Protein AF-A0A1H9T202-F1 (afdb_monomer)

Organism: NCBI:txid517425

Mean predicted aligned error: 16.62 Å

Solvent-accessible surface area (backbone atoms only — not comparable to full-atom values): 13312 Å² total; per-residue (Å²): 106,70,87,57,52,18,61,44,42,71,76,71,43,70,66,83,79,42,68,90,50,52,54,51,57,37,46,49,51,55,49,51,52,50,26,54,76,66,75,27,72,86,61,64,80,78,73,69,76,46,78,46,77,39,69,52,76,47,71,67,58,53,51,52,48,53,51,41,38,76,72,72,42,51,48,34,38,30,32,47,47,76,44,76,61,87,95,46,81,47,72,48,78,46,67,65,36,67,52,73,80,63,75,84,66,73,70,76,83,88,63,82,91,82,75,81,82,73,81,76,77,86,67,80,78,80,75,81,73,80,80,76,53,63,65,52,34,44,74,70,62,78,42,53,62,72,40,48,34,30,38,64,100,49,95,53,63,27,33,30,40,88,87,54,32,23,38,41,97,89,44,81,40,47,56,53,56,52,51,21,65,74,71,72,39,96,48,65,61,46,42,68,40,31,24,33,58,92,74,74,38,28,48,47,54,53,50,52,58,50,54,56,54,56,56,62,71,70,73,119

Radius of gyration: 26.04 Å; Cα contacts (8 Å, |Δi|>4): 239; chains: 1; bounding box: 78×36×68 Å

Sequence (220 aa):
MQTVYAPYLEKYGDHAQKGELTYAEWGHRILDDFLAKNEAGVRFNEKQRIILAASDYDDLTLSSVAWLSQNGVDLSCYTLTPYLIGEDAYIHVDKLIPSIEYDDYYINLDRPAGTAPRAARDKPALKRRSLPKIDKLLAWGAVKAGDVIEAKDKPDEAVLLENGNVEAGGEEMSLQVWLKNLYGWSSIQTYVFAIHQASGKSLSAIRRDYMERDLDLGSE

pLDDT: mean 75.9, std 17.91, range [32.16, 95.0]

Nearest PDB structures (foldseek):
  6pbd-assembly1_A  TM=8.023E-01  e=3.889E-04  Caulobacter vibrioides
  6pbd-assembly1_B  TM=7.854E-01  e=1.708E-03  Caulobacter vibrioides
  5knx-assembly1_A  TM=4.052E-01  e=1.179E+00  Escherichia coli
  5vog-assembly1_A-2  TM=2.890E-01  e=7.198E-01  Neisseria gonorrhoeae
  8i23-assembly1_D  TM=3.290E-01  e=3.804E+00  Acetivibrio thermocellus DSM 1313

Secondary structure (DSSP, 8-state):
-TTTHHHHHHHHS-GGGTTTS-HHHHHHHHHHHHHHHTT-TTTTTSS-EEEEEES---HHHHHHHHHHHHTT-EEEEEEEEEEEETTEEEEEEEEEETTTTTGGG---S---S-SPPP----PPP----PPPPHHHHHHTTSS-TT-EEEETTSS-EEEEPTTS-EEETTEEE-HHHHHHHHHT-S---HHHHEEETTTTEEHHHHHHHHHHHHHHHT--

Structure (mmCIF, N/CA/C/O backbone):
data_AF-A0A1H9T202-F1
#
_entry.id   AF-A0A1H9T202-F1
#
loop_
_atom_site.group_PDB
_atom_site.id
_atom_site.type_symbol
_atom_site.label_atom_id
_atom_site.label_alt_id
_atom_site.label_comp_id
_atom_site.label_asym_id
_atom_site.label_entity_id
_atom_site.label_seq_id
_atom_site.pdbx_PDB_ins_code
_atom_site.Cartn_x
_atom_site.Cartn_y
_atom_site.Cartn_z
_atom_site.occupancy
_atom_site.B_iso_or_equiv
_atom_site.auth_seq_id
_atom_site.auth_comp_id
_atom_site.auth_asym_id
_atom_site.auth_atom_id
_atom_site.pdbx_PDB_model_num
ATOM 1 N N . MET A 1 1 ? 22.685 5.326 -23.160 1.00 54.12 1 MET A N 1
ATOM 2 C CA . MET A 1 1 ? 23.225 3.949 -23.062 1.00 54.12 1 MET A CA 1
ATOM 3 C C . MET A 1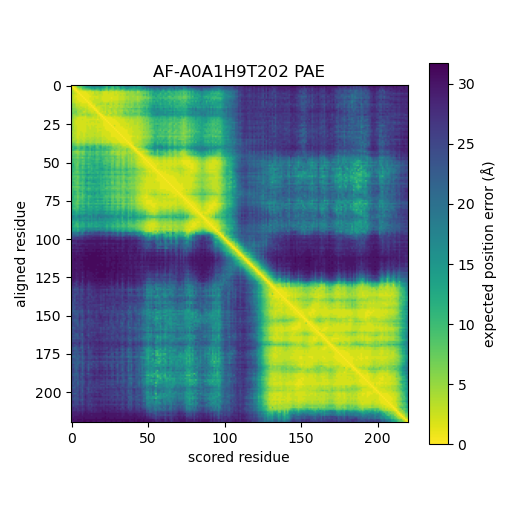 1 ? 24.710 3.970 -22.694 1.00 54.12 1 MET A C 1
ATOM 5 O O . MET A 1 1 ? 25.055 3.442 -21.642 1.00 54.12 1 MET A O 1
ATOM 9 N N . GLN A 1 2 ? 25.550 4.682 -23.464 1.00 55.69 2 GLN A N 1
ATOM 10 C CA . GLN A 1 2 ? 26.967 4.955 -23.147 1.00 55.69 2 GLN A CA 1
ATOM 11 C C . GLN A 1 2 ? 27.202 5.530 -21.739 1.00 55.69 2 GLN A C 1
ATOM 13 O O . GLN A 1 2 ? 28.194 5.206 -21.104 1.00 55.69 2 GLN A O 1
ATOM 18 N N . THR A 1 3 ? 26.274 6.336 -21.226 1.00 61.50 3 THR A N 1
ATOM 19 C CA . THR A 1 3 ? 26.426 7.047 -19.948 1.00 61.50 3 THR A CA 1
ATOM 20 C C . THR A 1 3 ? 26.209 6.194 -18.696 1.00 61.50 3 THR A C 1
ATOM 22 O O . THR A 1 3 ? 26.597 6.627 -17.619 1.00 61.50 3 THR A O 1
ATOM 25 N N . VAL A 1 4 ? 25.577 5.016 -18.803 1.00 76.81 4 VAL A N 1
ATOM 26 C CA . VAL A 1 4 ? 25.197 4.204 -17.624 1.00 76.81 4 VAL A CA 1
ATOM 27 C C . VAL A 1 4 ? 25.726 2.777 -17.719 1.00 76.81 4 VAL A C 1
ATOM 29 O O . VAL A 1 4 ? 26.324 2.284 -16.767 1.00 76.81 4 VAL A O 1
ATOM 32 N N . TYR A 1 5 ? 25.559 2.111 -18.866 1.00 87.62 5 TYR A N 1
ATOM 33 C CA . TYR A 1 5 ? 25.887 0.688 -18.964 1.00 87.62 5 TYR A CA 1
ATOM 34 C C . TYR A 1 5 ? 27.379 0.425 -19.194 1.00 87.62 5 TYR A C 1
ATOM 36 O O . TYR A 1 5 ? 27.935 -0.488 -18.594 1.00 87.62 5 TYR A O 1
ATOM 44 N N . ALA A 1 6 ? 28.059 1.255 -19.989 1.00 87.25 6 ALA A N 1
ATOM 45 C CA . ALA A 1 6 ? 29.501 1.108 -20.195 1.00 87.25 6 ALA A CA 1
ATOM 46 C C . ALA A 1 6 ? 30.316 1.319 -18.896 1.00 87.25 6 ALA A C 1
ATOM 48 O O . ALA A 1 6 ? 31.131 0.450 -18.591 1.00 87.25 6 ALA A O 1
ATOM 49 N N . PRO A 1 7 ? 30.055 2.358 -18.068 1.00 89.38 7 PRO A N 1
ATOM 50 C CA . PRO A 1 7 ? 30.690 2.483 -16.751 1.00 89.38 7 PRO A CA 1
ATOM 51 C C . PRO A 1 7 ? 30.354 1.326 -15.799 1.00 89.38 7 PRO A C 1
ATOM 53 O O . PRO A 1 7 ? 31.181 0.918 -14.987 1.00 89.38 7 PRO A O 1
ATOM 56 N N . TYR A 1 8 ? 29.141 0.769 -15.895 1.00 89.12 8 TYR A N 1
ATOM 57 C CA . TYR A 1 8 ? 28.760 -0.414 -15.122 1.00 89.12 8 TYR A CA 1
ATOM 58 C C . TYR A 1 8 ? 29.597 -1.640 -15.516 1.00 89.12 8 TYR A C 1
ATOM 60 O O . TYR A 1 8 ? 30.141 -2.309 -14.641 1.00 89.12 8 TYR A O 1
ATOM 68 N N . LEU A 1 9 ? 29.753 -1.907 -16.815 1.00 90.00 9 LEU A N 1
ATOM 69 C CA . LEU A 1 9 ? 30.574 -3.011 -17.320 1.00 90.00 9 LEU A CA 1
ATOM 70 C C . LEU A 1 9 ? 32.064 -2.829 -17.019 1.00 90.00 9 LEU A C 1
ATOM 72 O O . LEU A 1 9 ? 32.766 -3.812 -16.808 1.00 90.00 9 LEU A O 1
ATOM 76 N N . GLU A 1 10 ? 32.544 -1.589 -16.970 1.00 89.69 10 GLU A N 1
ATOM 77 C CA . GLU A 1 10 ? 33.908 -1.283 -16.540 1.00 89.69 10 GLU A CA 1
ATOM 78 C C . GLU A 1 10 ? 34.144 -1.621 -15.067 1.00 89.69 10 GLU A C 1
ATOM 80 O O . GLU A 1 10 ? 35.214 -2.105 -14.715 1.00 89.69 10 GLU A O 1
ATOM 85 N N . LYS A 1 11 ? 33.150 -1.401 -14.204 1.00 91.06 11 LYS A N 1
ATOM 86 C CA . LYS A 1 11 ? 33.300 -1.625 -12.764 1.00 91.06 11 LYS A CA 1
ATOM 87 C C . LYS A 1 11 ? 32.951 -3.047 -12.317 1.00 91.06 11 LYS A C 1
ATOM 89 O O . LYS A 1 11 ? 33.500 -3.519 -11.325 1.00 91.06 11 LYS A O 1
ATOM 94 N N . TYR A 1 12 ? 32.012 -3.699 -12.999 1.00 91.06 12 TYR A N 1
ATOM 95 C CA . TYR A 1 12 ? 31.393 -4.949 -12.542 1.00 91.06 12 TYR A CA 1
ATOM 96 C C . TYR A 1 12 ? 31.319 -6.046 -13.611 1.00 91.06 12 TYR A C 1
ATOM 98 O O . TYR A 1 12 ? 30.882 -7.153 -13.305 1.00 91.06 12 TYR A O 1
ATOM 106 N N . GLY A 1 13 ? 31.682 -5.758 -14.863 1.00 86.00 13 GLY A N 1
ATOM 107 C CA . GLY A 1 13 ? 31.591 -6.726 -15.953 1.00 86.00 13 GLY A CA 1
ATOM 108 C C . GLY A 1 13 ? 32.685 -7.793 -15.889 1.00 86.00 13 GLY A C 1
ATOM 109 O O . GLY A 1 13 ? 33.807 -7.531 -15.467 1.00 86.00 13 GLY A O 1
ATOM 110 N N . ASP A 1 14 ? 32.377 -8.994 -16.379 1.00 89.56 14 ASP A N 1
ATOM 111 C CA . ASP A 1 14 ? 33.382 -10.031 -16.618 1.00 89.56 14 ASP A CA 1
ATOM 112 C C . ASP A 1 14 ? 34.268 -9.651 -17.817 1.00 89.56 14 ASP A C 1
ATOM 114 O O . ASP A 1 14 ? 33.942 -9.905 -18.980 1.00 89.56 14 ASP A O 1
ATOM 118 N N . HIS A 1 15 ? 35.399 -9.004 -17.530 1.00 88.19 15 HIS A N 1
ATOM 119 C CA . HIS A 1 15 ? 36.319 -8.466 -18.534 1.00 88.19 15 HIS A CA 1
ATOM 120 C C . HIS A 1 15 ? 36.894 -9.518 -19.492 1.00 88.19 15 HIS A C 1
ATOM 122 O O . HIS A 1 15 ? 37.330 -9.152 -20.583 1.00 88.19 15 HIS A O 1
ATOM 128 N N . ALA A 1 16 ? 36.863 -10.808 -19.139 1.00 84.81 16 ALA A N 1
ATOM 129 C CA . ALA A 1 16 ? 37.282 -11.876 -20.042 1.00 84.81 16 ALA A CA 1
ATOM 130 C C . ALA A 1 16 ? 36.368 -11.986 -21.278 1.00 84.81 16 ALA A C 1
ATOM 132 O O . ALA A 1 16 ? 36.828 -12.353 -22.357 1.00 84.81 16 ALA A O 1
ATOM 133 N N . GLN A 1 17 ? 35.090 -11.614 -21.150 1.00 83.12 17 GLN A N 1
ATOM 134 C CA . GLN A 1 17 ? 34.096 -11.687 -22.231 1.00 83.12 17 GLN A CA 1
ATOM 135 C C . GLN A 1 17 ? 34.121 -10.473 -23.169 1.00 83.12 17 GLN A C 1
ATOM 137 O O . GLN A 1 17 ? 33.543 -10.516 -24.256 1.00 83.12 17 GLN A O 1
ATOM 142 N N . LYS A 1 18 ? 34.786 -9.389 -22.759 1.00 87.69 18 LYS A N 1
ATOM 143 C CA . LYS A 1 18 ? 34.941 -8.161 -23.548 1.00 87.69 18 LYS A CA 1
ATOM 144 C C . LYS A 1 18 ? 35.854 -8.366 -24.761 1.00 87.69 18 LYS A C 1
ATOM 146 O O . LYS A 1 18 ? 35.593 -7.814 -25.830 1.00 87.69 18 LYS A O 1
ATOM 151 N N . GLY A 1 19 ? 36.922 -9.150 -24.594 1.00 86.06 19 GLY A N 1
ATOM 152 C CA . GLY A 1 19 ? 37.974 -9.298 -25.601 1.00 86.06 19 GLY A CA 1
ATOM 153 C C . GLY A 1 19 ? 38.649 -7.957 -25.917 1.00 86.06 19 GLY A C 1
ATOM 154 O O . GLY A 1 19 ? 39.003 -7.206 -25.010 1.00 86.06 19 GLY A O 1
ATOM 155 N N . GLU A 1 20 ? 38.806 -7.652 -27.206 1.00 89.56 20 GLU A N 1
ATOM 156 C CA . GLU A 1 20 ? 39.450 -6.421 -27.700 1.00 89.56 20 GLU A CA 1
ATOM 157 C C . GLU A 1 20 ? 38.489 -5.228 -27.857 1.00 89.56 20 GLU A C 1
ATOM 159 O O . GLU A 1 20 ? 38.924 -4.120 -28.165 1.00 89.56 20 GLU A O 1
ATOM 164 N N . LEU A 1 21 ? 37.185 -5.433 -27.647 1.00 88.94 21 LEU A N 1
ATOM 165 C CA . LEU A 1 21 ? 36.173 -4.383 -27.788 1.00 88.94 21 LEU A CA 1
ATOM 166 C C . LEU A 1 21 ? 36.354 -3.304 -26.720 1.00 88.94 21 LEU A C 1
ATOM 168 O O . LEU A 1 21 ? 36.796 -3.581 -25.610 1.00 88.94 21 LEU A O 1
ATOM 172 N N . THR A 1 22 ? 35.933 -2.072 -26.984 1.00 90.88 22 THR A N 1
ATOM 173 C CA . THR A 1 22 ? 35.754 -1.073 -25.920 1.00 90.88 22 THR A CA 1
ATOM 174 C C . THR A 1 22 ? 34.569 -1.445 -25.017 1.00 90.88 22 THR A C 1
ATOM 176 O O . THR A 1 22 ? 33.699 -2.230 -25.389 1.00 90.88 22 THR A O 1
ATOM 179 N N . TYR A 1 23 ? 34.483 -0.869 -23.810 1.00 87.81 23 TYR A N 1
ATOM 180 C CA . TYR A 1 23 ? 33.335 -1.110 -22.915 1.00 87.81 23 TYR A CA 1
ATOM 181 C C . TYR A 1 23 ? 31.998 -0.662 -23.519 1.00 87.81 23 TYR A C 1
ATOM 183 O O . TYR A 1 23 ? 30.965 -1.273 -23.253 1.00 87.81 23 TYR A O 1
ATOM 191 N N . ALA A 1 24 ? 32.017 0.384 -24.350 1.00 89.19 24 ALA A N 1
ATOM 192 C CA . ALA A 1 24 ? 30.833 0.838 -25.066 1.00 89.19 24 ALA A CA 1
ATOM 193 C C . ALA A 1 24 ? 30.403 -0.179 -26.132 1.00 89.19 24 ALA A C 1
ATOM 195 O O . ALA A 1 24 ? 29.236 -0.554 -26.166 1.00 89.19 24 ALA A O 1
ATOM 196 N N . GLU A 1 25 ? 31.334 -0.657 -26.959 1.00 89.88 25 GLU A N 1
ATOM 197 C CA . GLU A 1 25 ? 31.049 -1.642 -28.013 1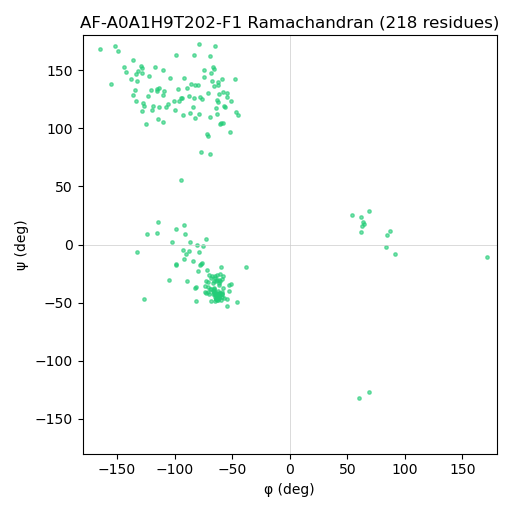.00 89.88 25 GLU A CA 1
ATOM 198 C C . GLU A 1 25 ? 30.616 -2.987 -27.436 1.00 89.88 25 GLU A C 1
ATOM 200 O O . GLU A 1 25 ? 29.660 -3.593 -27.916 1.00 89.88 25 GLU A O 1
ATOM 205 N N . TRP A 1 26 ? 31.277 -3.433 -26.366 1.00 90.50 26 TRP A N 1
ATOM 206 C CA . TRP A 1 26 ? 30.888 -4.644 -25.658 1.00 90.50 26 TRP A CA 1
ATOM 207 C C . TRP A 1 26 ? 29.476 -4.519 -25.076 1.00 90.50 26 TRP A C 1
ATOM 209 O O . TRP A 1 26 ? 28.647 -5.401 -25.290 1.00 90.50 26 TRP A O 1
ATOM 219 N N . GLY A 1 27 ? 29.159 -3.394 -24.427 1.00 89.69 27 GLY A N 1
ATOM 220 C CA . GLY A 1 27 ? 27.815 -3.137 -23.911 1.00 89.69 27 GLY A CA 1
ATOM 221 C C . GLY A 1 27 ? 26.746 -3.064 -24.999 1.00 89.69 27 GLY A C 1
ATOM 222 O O . GLY A 1 27 ? 25.665 -3.620 -24.817 1.00 89.69 27 GLY A O 1
ATOM 223 N N . HIS A 1 28 ? 27.051 -2.437 -26.139 1.00 88.94 28 HIS A N 1
ATOM 224 C CA . HIS A 1 28 ? 26.163 -2.427 -27.301 1.00 88.94 28 HIS A CA 1
ATOM 225 C C . HIS A 1 28 ? 25.887 -3.843 -27.801 1.00 88.94 28 HIS A C 1
ATOM 227 O O . HIS A 1 28 ? 24.729 -4.213 -27.940 1.00 88.94 28 HIS A O 1
ATOM 233 N N . ARG A 1 29 ? 26.927 -4.667 -27.961 1.00 89.38 29 ARG A N 1
ATOM 234 C CA . ARG A 1 29 ? 26.776 -6.049 -28.422 1.00 89.38 29 ARG A CA 1
ATOM 235 C C . ARG A 1 29 ? 25.924 -6.899 -27.482 1.00 89.38 29 ARG A C 1
ATOM 237 O O . ARG A 1 29 ? 25.058 -7.626 -27.950 1.00 89.38 29 ARG A O 1
ATOM 244 N N . ILE A 1 30 ? 26.132 -6.793 -26.167 1.00 89.75 30 ILE A N 1
ATOM 245 C CA . ILE A 1 30 ? 25.306 -7.508 -25.179 1.00 89.75 30 ILE A CA 1
ATOM 246 C C . ILE A 1 30 ? 23.833 -7.113 -25.323 1.00 89.75 30 ILE A C 1
ATOM 248 O O . ILE A 1 30 ? 22.951 -7.968 -25.248 1.00 89.75 30 ILE A O 1
ATOM 252 N N . LEU A 1 31 ? 23.564 -5.821 -25.510 1.00 87.94 31 LEU A N 1
ATOM 253 C CA . LEU A 1 31 ? 22.203 -5.308 -25.603 1.00 87.94 31 LEU A CA 1
ATOM 254 C C . LEU A 1 31 ? 21.552 -5.673 -26.935 1.00 87.94 31 LEU A C 1
ATOM 256 O O . LEU A 1 31 ? 20.404 -6.099 -26.925 1.00 87.94 31 LEU A O 1
ATOM 260 N N . ASP A 1 32 ? 22.277 -5.604 -28.046 1.00 88.69 32 ASP A N 1
ATOM 261 C CA . ASP A 1 32 ? 21.782 -6.044 -29.351 1.00 88.69 32 ASP A CA 1
ATOM 262 C C . ASP A 1 32 ? 21.473 -7.547 -29.338 1.00 88.69 32 ASP A C 1
ATOM 264 O O . ASP A 1 32 ? 20.389 -7.955 -29.756 1.00 88.69 32 ASP A O 1
ATOM 268 N N . ASP A 1 33 ? 22.360 -8.365 -28.760 1.00 90.06 33 ASP A N 1
ATOM 269 C CA . ASP A 1 33 ? 22.130 -9.801 -28.582 1.00 90.06 33 ASP A CA 1
ATOM 270 C C . ASP A 1 33 ? 20.909 -10.064 -27.687 1.00 90.06 33 ASP A C 1
ATOM 272 O O . ASP A 1 33 ? 20.105 -10.956 -27.966 1.00 90.06 33 ASP A O 1
ATOM 276 N N . PHE A 1 34 ? 20.747 -9.297 -26.606 1.00 88.94 34 PHE A N 1
ATOM 277 C CA . PHE A 1 34 ? 19.591 -9.396 -25.717 1.00 88.94 34 PHE A CA 1
ATOM 278 C C . PHE A 1 34 ? 18.293 -9.022 -26.441 1.00 88.94 34 PHE A C 1
ATOM 280 O O . PHE A 1 34 ? 17.308 -9.756 -26.353 1.00 88.94 34 PHE A O 1
ATOM 287 N N . LEU A 1 35 ? 18.279 -7.914 -27.181 1.00 87.81 35 LEU A N 1
ATOM 288 C CA . LEU A 1 35 ? 17.106 -7.463 -27.924 1.00 87.81 35 LEU A CA 1
ATOM 289 C C . LEU A 1 35 ? 16.751 -8.434 -29.051 1.00 87.81 35 LEU A C 1
ATOM 291 O O . LEU A 1 35 ? 15.573 -8.728 -29.239 1.00 87.81 35 LEU A O 1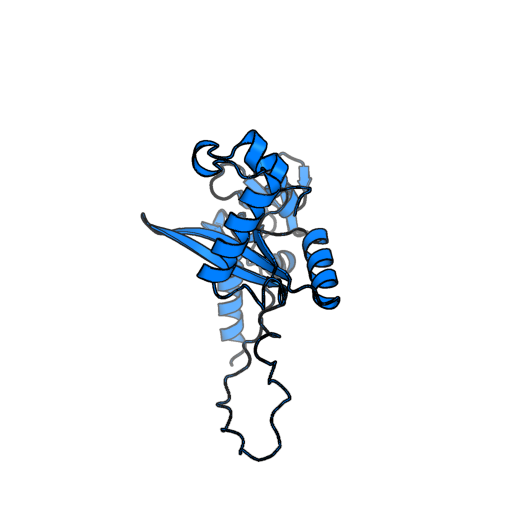
ATOM 295 N N . ALA A 1 36 ? 17.743 -8.978 -29.757 1.00 87.38 36 ALA A N 1
ATOM 296 C CA . ALA A 1 36 ? 17.532 -9.980 -30.796 1.00 87.38 36 ALA A CA 1
ATOM 297 C C . ALA A 1 36 ? 16.934 -11.275 -30.224 1.00 87.38 36 ALA A C 1
ATOM 299 O O . ALA A 1 36 ? 15.945 -11.776 -30.753 1.00 87.38 36 ALA A O 1
ATOM 300 N N . LYS A 1 37 ? 17.476 -11.783 -29.106 1.00 90.06 37 LYS A N 1
ATOM 301 C CA . LYS A 1 37 ? 16.965 -12.991 -28.426 1.00 90.06 37 LYS A CA 1
ATOM 302 C C . LYS A 1 37 ? 15.528 -12.851 -27.930 1.00 90.06 37 LYS A C 1
ATOM 304 O O . LYS A 1 37 ? 14.825 -13.850 -27.851 1.00 90.06 37 LYS A O 1
ATOM 309 N N . ASN A 1 38 ? 15.114 -11.637 -27.576 1.00 84.12 38 ASN A N 1
ATOM 310 C CA . ASN A 1 38 ? 13.770 -11.348 -27.075 1.00 84.12 38 ASN A CA 1
ATOM 311 C C . ASN A 1 38 ? 12.835 -10.782 -28.158 1.00 84.12 38 ASN A C 1
ATOM 313 O O . ASN A 1 38 ? 11.799 -10.217 -27.819 1.00 84.12 38 ASN A O 1
ATOM 317 N N . GLU A 1 39 ? 13.212 -10.873 -29.441 1.00 82.56 39 GLU A N 1
ATOM 318 C CA . GLU A 1 39 ? 12.430 -10.352 -30.578 1.00 82.56 39 GLU A CA 1
ATOM 319 C C . GLU A 1 39 ? 12.061 -8.856 -30.437 1.00 82.56 39 GLU A C 1
ATOM 321 O O . GLU A 1 39 ? 11.097 -8.355 -31.014 1.00 82.56 39 GLU A O 1
ATOM 326 N N . ALA A 1 40 ? 12.863 -8.114 -29.671 1.00 80.88 40 ALA A N 1
ATOM 327 C CA . ALA A 1 40 ? 12.608 -6.738 -29.263 1.00 80.88 40 ALA A CA 1
ATOM 328 C C . ALA A 1 40 ? 13.420 -5.708 -30.065 1.00 80.88 40 ALA A C 1
ATOM 330 O O . ALA A 1 40 ? 13.294 -4.516 -29.813 1.00 80.88 40 ALA A O 1
ATOM 331 N N . GLY A 1 41 ? 14.226 -6.124 -31.048 1.00 73.69 41 GLY A N 1
ATOM 332 C CA . GLY A 1 41 ? 15.130 -5.229 -31.791 1.00 73.69 41 GLY A CA 1
ATOM 333 C C . GLY A 1 41 ? 14.454 -4.054 -32.514 1.00 73.69 41 GLY A C 1
ATOM 334 O O . GLY A 1 41 ? 15.078 -3.015 -32.693 1.00 73.69 41 GLY A O 1
ATOM 335 N N . VAL A 1 42 ? 13.179 -4.189 -32.900 1.00 73.75 42 VAL A N 1
ATOM 336 C CA . VAL A 1 42 ? 12.422 -3.138 -33.616 1.00 73.75 42 VAL A CA 1
ATOM 337 C C . VAL A 1 42 ? 11.417 -2.419 -32.712 1.00 73.75 42 VAL A C 1
ATOM 339 O O . VAL A 1 42 ? 11.145 -1.243 -32.918 1.00 73.75 42 VAL A O 1
ATOM 342 N N . ARG A 1 43 ? 10.876 -3.113 -31.703 1.00 72.56 43 ARG A N 1
ATOM 343 C CA . ARG A 1 43 ? 9.748 -2.639 -30.877 1.00 72.56 43 ARG A CA 1
ATOM 344 C C . ARG A 1 43 ? 10.126 -2.394 -29.417 1.00 72.56 43 ARG A C 1
ATOM 346 O O . ARG A 1 43 ? 9.265 -2.382 -28.534 1.00 72.56 43 ARG A O 1
ATOM 353 N N . PHE A 1 44 ? 11.421 -2.246 -29.138 1.00 79.88 44 PHE A N 1
ATOM 354 C CA . PHE A 1 44 ? 11.890 -1.991 -27.786 1.00 79.88 44 PHE A CA 1
ATOM 355 C C . PHE A 1 44 ? 11.310 -0.676 -27.272 1.00 79.88 44 PHE A C 1
ATOM 357 O O . PHE A 1 44 ? 11.423 0.365 -27.916 1.00 79.88 44 PHE A O 1
ATOM 364 N N . ASN A 1 45 ? 10.728 -0.730 -26.077 1.00 77.06 45 ASN A N 1
ATOM 365 C CA . ASN A 1 45 ? 10.231 0.441 -25.371 1.00 77.06 45 ASN A CA 1
ATOM 366 C C . ASN A 1 45 ? 9.069 1.197 -26.055 1.00 77.06 45 ASN A C 1
ATOM 368 O O . ASN A 1 45 ? 8.813 2.346 -25.709 1.00 77.06 45 ASN A O 1
ATOM 372 N N . GLU A 1 46 ? 8.338 0.566 -26.984 1.00 80.69 46 GLU A N 1
ATOM 373 C CA . GLU A 1 46 ? 7.124 1.155 -27.585 1.00 80.69 46 GLU A CA 1
ATOM 374 C C . GLU A 1 46 ? 5.999 1.360 -26.557 1.00 80.69 46 GLU A C 1
ATOM 376 O O . GLU A 1 46 ? 5.188 2.277 -26.684 1.00 80.69 46 GLU A O 1
ATOM 381 N N . LYS A 1 47 ? 5.934 0.492 -25.541 1.00 77.69 47 LYS A N 1
ATOM 382 C CA . LYS A 1 47 ? 4.979 0.565 -24.432 1.00 77.69 47 LYS A CA 1
ATOM 383 C C . LYS A 1 47 ? 5.705 0.282 -23.125 1.00 77.69 47 LYS A C 1
ATOM 385 O O . LYS A 1 47 ? 6.384 -0.734 -23.003 1.00 77.69 47 LYS A O 1
ATOM 390 N N . GLN A 1 48 ? 5.538 1.167 -22.151 1.00 79.25 48 GLN A N 1
ATOM 391 C CA . GLN A 1 48 ? 6.072 1.011 -20.802 1.00 79.25 48 GLN A CA 1
ATOM 392 C C . GLN A 1 48 ? 4.910 0.905 -19.833 1.00 79.25 48 GLN A C 1
ATOM 394 O O . GLN A 1 48 ? 4.015 1.737 -19.891 1.00 79.25 48 GLN A O 1
ATOM 399 N N . ARG A 1 49 ? 4.953 -0.089 -18.946 1.00 84.50 49 ARG A N 1
ATOM 400 C CA . ARG A 1 49 ? 4.009 -0.256 -17.842 1.00 84.50 49 ARG A CA 1
ATOM 401 C C . ARG A 1 49 ? 4.769 -0.237 -16.529 1.00 84.50 49 ARG A C 1
ATOM 403 O O . ARG A 1 49 ? 5.760 -0.949 -16.382 1.00 84.50 49 ARG A O 1
ATOM 410 N N . ILE A 1 50 ? 4.276 0.531 -15.571 1.00 88.50 50 ILE A N 1
ATOM 411 C CA . ILE A 1 50 ? 4.824 0.639 -14.227 1.00 88.50 50 ILE A CA 1
ATOM 412 C C . ILE A 1 50 ? 3.839 -0.017 -13.257 1.00 88.50 50 ILE A C 1
ATOM 414 O O . ILE A 1 50 ? 2.645 0.279 -13.255 1.00 88.50 50 ILE A O 1
ATOM 418 N N . ILE A 1 51 ? 4.338 -0.928 -12.427 1.00 89.94 51 ILE A N 1
ATOM 419 C CA . ILE A 1 51 ? 3.552 -1.622 -11.406 1.00 89.94 51 ILE A CA 1
ATOM 420 C C . ILE A 1 51 ? 4.176 -1.301 -10.057 1.00 89.94 51 ILE A C 1
ATOM 422 O O . ILE A 1 51 ? 5.316 -1.674 -9.790 1.00 89.94 51 ILE A O 1
ATOM 426 N N . LEU A 1 52 ? 3.425 -0.609 -9.210 1.00 91.19 52 LEU A N 1
ATOM 427 C CA . LEU A 1 52 ? 3.752 -0.447 -7.805 1.00 91.19 52 LEU A CA 1
ATOM 428 C C . LEU A 1 52 ? 3.108 -1.603 -7.048 1.00 91.19 52 LEU A C 1
ATOM 430 O O . LEU A 1 52 ? 1.938 -1.906 -7.275 1.00 91.19 52 LEU A O 1
ATOM 434 N N . ALA A 1 53 ? 3.859 -2.218 -6.138 1.00 92.38 53 ALA A N 1
ATOM 435 C CA . ALA A 1 53 ? 3.365 -3.268 -5.257 1.00 92.38 53 ALA A CA 1
ATOM 436 C C . ALA A 1 53 ? 3.822 -2.991 -3.818 1.00 92.38 53 ALA A C 1
ATOM 438 O O . ALA A 1 53 ? 5.017 -2.828 -3.573 1.00 92.38 53 ALA A O 1
ATOM 439 N N . ALA A 1 54 ? 2.878 -2.895 -2.886 1.00 89.12 54 ALA A N 1
ATOM 440 C CA . ALA A 1 54 ? 3.129 -2.573 -1.478 1.00 89.12 54 ALA A CA 1
ATOM 441 C C . ALA A 1 54 ? 2.048 -3.198 -0.585 1.00 89.12 54 ALA A C 1
ATOM 443 O O . ALA A 1 54 ? 1.061 -3.700 -1.097 1.00 89.12 54 ALA A O 1
ATOM 444 N N . SER A 1 55 ? 2.185 -3.177 0.741 1.00 84.31 55 SER A N 1
ATOM 445 C CA . SER A 1 55 ? 1.094 -3.604 1.639 1.00 84.31 55 SER A CA 1
ATOM 446 C C . SER A 1 55 ? -0.073 -2.611 1.654 1.00 84.31 55 SER A C 1
ATOM 448 O O . SER A 1 55 ? -1.224 -3.010 1.817 1.00 84.31 55 SER A O 1
ATOM 450 N N . ASP A 1 56 ? 0.226 -1.322 1.482 1.00 82.81 56 ASP A N 1
ATOM 451 C CA . ASP A 1 56 ? -0.737 -0.228 1.420 1.00 82.81 56 ASP A CA 1
ATOM 452 C C . ASP A 1 56 ? -0.081 1.042 0.842 1.00 82.81 56 ASP A C 1
ATOM 454 O O . ASP A 1 56 ? 1.147 1.114 0.743 1.00 82.81 56 ASP A O 1
ATOM 458 N N . TYR A 1 57 ? -0.878 2.059 0.504 1.00 81.38 57 TYR A N 1
ATOM 459 C CA . TYR A 1 57 ? -0.401 3.338 -0.045 1.00 81.38 57 TYR A CA 1
ATOM 460 C C . TYR A 1 57 ? -0.971 4.527 0.728 1.00 81.38 57 TYR A C 1
ATOM 462 O O . TYR A 1 57 ? -2.088 4.469 1.231 1.00 81.38 57 TYR A O 1
ATOM 470 N N . ASP A 1 58 ? -0.209 5.614 0.823 1.00 78.38 58 ASP A N 1
ATOM 471 C CA . ASP A 1 58 ? -0.706 6.890 1.335 1.00 78.38 58 ASP A CA 1
ATOM 472 C C . ASP A 1 58 ? -1.429 7.703 0.241 1.00 78.38 58 ASP A C 1
ATOM 474 O O . ASP A 1 58 ? -1.254 7.474 -0.961 1.00 78.38 58 ASP A O 1
ATOM 478 N N . ASP A 1 59 ? -2.218 8.692 0.662 1.00 74.50 59 ASP A N 1
ATOM 479 C CA . ASP A 1 59 ? -3.047 9.501 -0.236 1.00 74.50 59 ASP A CA 1
ATOM 480 C C . ASP A 1 59 ? -2.234 10.323 -1.247 1.00 74.50 59 ASP A C 1
ATOM 482 O O . ASP A 1 59 ? -2.710 10.549 -2.363 1.00 74.50 59 ASP A O 1
ATOM 486 N N . LEU A 1 60 ? -1.011 10.757 -0.911 1.00 77.69 60 LEU A N 1
ATOM 487 C CA . LEU A 1 60 ? -0.161 11.502 -1.848 1.00 77.69 60 LEU A CA 1
ATOM 488 C C . LEU A 1 60 ? 0.330 10.581 -2.961 1.00 77.69 60 LEU A C 1
ATOM 490 O O . LEU A 1 60 ? 0.302 10.963 -4.136 1.00 77.69 60 LEU A O 1
ATOM 494 N N . THR A 1 61 ? 0.729 9.359 -2.604 1.00 80.75 61 THR A N 1
ATOM 495 C CA . THR A 1 61 ? 1.125 8.335 -3.574 1.00 80.75 61 THR A CA 1
ATOM 496 C C . THR A 1 61 ? -0.043 7.976 -4.488 1.00 80.75 61 THR A C 1
ATOM 498 O O . THR A 1 61 ? 0.107 8.007 -5.710 1.00 80.75 61 THR A O 1
ATOM 501 N N . LEU A 1 62 ? -1.230 7.718 -3.929 1.00 81.06 62 LEU A N 1
ATOM 502 C CA . LEU A 1 62 ? -2.428 7.412 -4.718 1.00 81.06 62 LEU A CA 1
ATOM 503 C C . LEU A 1 62 ? -2.823 8.572 -5.644 1.00 81.06 62 LEU A C 1
ATOM 505 O O . LEU A 1 62 ? -3.115 8.346 -6.819 1.00 81.06 62 LEU A O 1
ATOM 509 N N . SER A 1 63 ? -2.773 9.811 -5.149 1.00 72.69 63 SER A N 1
ATOM 510 C CA . SER A 1 63 ? -3.095 11.010 -5.935 1.00 72.69 63 SER A CA 1
ATOM 511 C C . SER A 1 63 ? -2.108 11.222 -7.085 1.00 72.69 63 SER A C 1
ATOM 513 O O . SER A 1 63 ? -2.515 11.509 -8.211 1.00 72.69 63 SER A O 1
ATOM 515 N N . SER A 1 64 ? -0.813 11.026 -6.827 1.00 82.81 64 SER A N 1
ATOM 516 C CA . SER A 1 64 ? 0.240 11.144 -7.841 1.00 82.81 64 SER A CA 1
ATOM 517 C C . SER A 1 64 ? 0.095 10.078 -8.924 1.00 82.81 64 SER A C 1
ATOM 519 O O . SER A 1 64 ? 0.192 10.377 -10.113 1.00 82.81 64 SER A O 1
ATOM 521 N N . VAL A 1 65 ? -0.192 8.837 -8.522 1.00 82.69 65 VAL A N 1
ATOM 522 C CA . VAL A 1 65 ? -0.418 7.719 -9.445 1.00 82.69 65 VAL A CA 1
ATOM 523 C C . VAL A 1 65 ? -1.645 7.968 -10.320 1.00 82.69 65 VAL A C 1
ATOM 525 O O . VAL A 1 65 ? -1.575 7.793 -11.537 1.00 82.69 65 VAL A O 1
ATOM 528 N N . ALA A 1 66 ? -2.752 8.421 -9.725 1.00 76.62 66 ALA A N 1
ATOM 529 C CA . ALA A 1 66 ? -3.961 8.774 -10.462 1.00 76.62 66 ALA A CA 1
ATOM 530 C C . ALA A 1 66 ? -3.690 9.874 -11.498 1.00 76.62 66 ALA A C 1
ATOM 532 O O . ALA A 1 66 ? -4.100 9.745 -12.652 1.00 76.62 66 ALA A O 1
ATOM 533 N N . TRP A 1 67 ? -2.958 10.923 -11.116 1.00 79.81 67 TRP A N 1
ATOM 534 C CA . TRP A 1 67 ? -2.600 12.010 -12.025 1.00 79.81 67 TRP A CA 1
ATOM 535 C C . TRP A 1 67 ? -1.711 11.532 -13.181 1.00 79.81 67 TRP A C 1
ATOM 537 O O . TRP A 1 67 ? -1.997 11.837 -14.338 1.00 79.81 67 TRP A O 1
ATOM 547 N N . LEU A 1 68 ? -0.671 10.739 -12.903 1.00 82.19 68 LEU A N 1
ATOM 548 C CA . LEU A 1 68 ? 0.213 10.182 -13.936 1.00 82.19 68 LEU A CA 1
ATOM 549 C C . LEU A 1 68 ? -0.559 9.290 -14.914 1.00 82.19 68 LEU A C 1
ATOM 551 O O . LEU A 1 68 ? -0.378 9.400 -16.127 1.00 82.19 68 LEU A O 1
ATOM 555 N N . SER A 1 69 ? -1.466 8.465 -14.389 1.00 77.12 69 SER A N 1
ATOM 556 C CA . SER A 1 69 ? -2.330 7.605 -15.196 1.00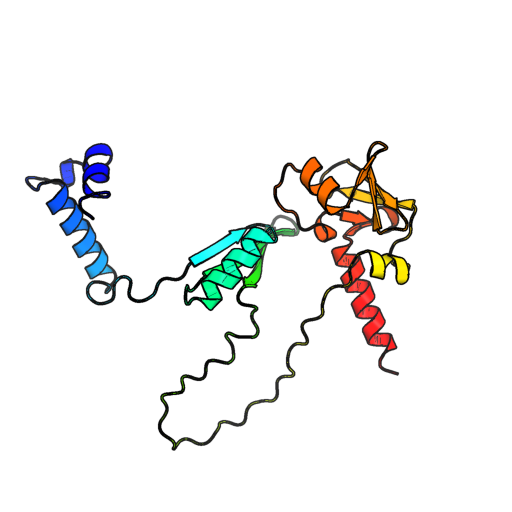 77.12 69 SER A CA 1
ATOM 557 C C . SER A 1 69 ? -3.236 8.412 -16.130 1.00 77.12 69 SER A C 1
ATOM 559 O O . SER A 1 69 ? -3.301 8.123 -17.324 1.00 77.12 69 SER A O 1
ATOM 561 N N . GLN A 1 70 ? -3.855 9.489 -15.634 1.00 72.25 70 GLN A N 1
ATOM 562 C CA . GLN A 1 70 ? -4.659 10.405 -16.456 1.00 72.25 70 GLN A CA 1
ATOM 563 C C . GLN A 1 70 ? -3.841 11.128 -17.536 1.00 72.25 70 GLN A C 1
ATOM 565 O O . GLN A 1 70 ? -4.388 11.489 -18.575 1.00 72.25 70 GLN A O 1
ATOM 570 N N . ASN A 1 71 ? -2.537 11.312 -17.318 1.00 80.25 71 ASN A N 1
ATOM 571 C CA . ASN A 1 71 ? -1.618 11.936 -18.273 1.00 80.25 71 ASN A CA 1
ATOM 572 C C . ASN A 1 71 ? -0.931 10.923 -19.210 1.00 80.25 71 ASN A C 1
ATOM 574 O O . ASN A 1 71 ? 0.055 11.254 -19.866 1.00 80.25 71 ASN A O 1
ATOM 578 N N . GLY A 1 72 ? -1.456 9.697 -19.308 1.00 75.62 72 GLY A N 1
ATOM 579 C CA . GLY A 1 72 ? -1.022 8.711 -20.301 1.00 75.62 72 GLY A CA 1
ATOM 580 C C . GLY A 1 72 ? 0.165 7.844 -19.879 1.00 75.62 72 GLY A C 1
ATOM 581 O O . GLY A 1 72 ? 0.716 7.128 -20.714 1.00 75.62 72 GLY A O 1
ATOM 582 N N . VAL A 1 73 ? 0.554 7.869 -18.602 1.00 83.56 73 VAL A N 1
ATOM 583 C CA . VAL A 1 73 ? 1.528 6.917 -18.052 1.00 83.56 73 VAL A CA 1
ATOM 584 C C . VAL A 1 73 ? 0.793 5.631 -17.659 1.00 83.56 73 VAL A C 1
ATOM 586 O O . VAL A 1 73 ? -0.073 5.658 -16.789 1.00 83.56 73 VAL A O 1
ATOM 589 N N . ASP A 1 74 ? 1.131 4.486 -18.264 1.00 82.88 74 ASP A N 1
ATOM 590 C CA . ASP A 1 74 ? 0.579 3.182 -17.853 1.00 82.88 74 ASP A CA 1
ATOM 591 C C . ASP A 1 74 ? 1.189 2.792 -16.496 1.00 82.88 74 ASP A C 1
ATOM 593 O O . ASP A 1 74 ? 2.311 2.291 -16.411 1.00 82.88 74 ASP A O 1
ATOM 597 N N . LEU A 1 75 ? 0.468 3.112 -15.420 1.00 85.12 75 LEU A N 1
ATOM 598 C CA . LEU A 1 75 ? 0.889 2.965 -14.031 1.00 85.12 75 LEU A CA 1
ATOM 599 C C . LEU A 1 75 ? -0.240 2.331 -13.216 1.00 85.12 75 LEU A C 1
ATOM 601 O O . LEU A 1 75 ? -1.394 2.748 -13.309 1.00 85.12 75 LEU A O 1
ATOM 605 N N . SER A 1 76 ? 0.090 1.323 -12.410 1.00 83.62 76 SER A N 1
ATOM 606 C CA . SER A 1 76 ? -0.869 0.634 -11.544 1.00 83.62 76 SER A CA 1
ATOM 607 C C . SER A 1 76 ? -0.343 0.435 -10.124 1.00 83.62 76 SER A C 1
ATOM 609 O O . SER A 1 76 ? 0.846 0.191 -9.943 1.00 83.62 76 SER A O 1
ATOM 611 N N . CYS A 1 77 ? -1.236 0.469 -9.134 1.00 84.25 77 CYS A N 1
ATOM 612 C CA . CYS A 1 77 ? -0.933 0.143 -7.734 1.00 84.25 77 CYS A CA 1
ATOM 613 C C . CYS A 1 77 ? -1.577 -1.180 -7.334 1.00 84.25 77 CYS A C 1
ATOM 615 O O . CYS A 1 77 ? -2.778 -1.355 -7.550 1.00 84.25 77 CYS A O 1
ATOM 617 N N . TYR A 1 78 ? -0.805 -2.059 -6.699 1.00 88.62 78 TYR A N 1
ATOM 618 C CA . TYR A 1 78 ? -1.268 -3.335 -6.169 1.00 88.62 78 TYR A CA 1
ATOM 619 C C . TYR A 1 78 ? -0.970 -3.444 -4.675 1.00 88.62 78 TYR A C 1
ATOM 621 O O . TYR A 1 78 ? 0.175 -3.265 -4.260 1.00 88.62 78 TYR A O 1
ATOM 629 N N . THR A 1 79 ? -1.975 -3.773 -3.864 1.00 87.31 79 THR A N 1
ATOM 630 C CA . THR A 1 79 ? -1.724 -4.190 -2.483 1.00 87.31 79 THR A CA 1
ATOM 631 C C . THR A 1 79 ? -1.343 -5.662 -2.444 1.00 87.31 79 THR A C 1
ATOM 633 O O . THR A 1 79 ? -1.950 -6.484 -3.124 1.00 87.31 79 THR A O 1
ATOM 636 N N . LEU A 1 80 ? -0.335 -6.002 -1.648 1.00 90.19 80 LEU A N 1
ATOM 637 C CA . LEU A 1 80 ? 0.094 -7.363 -1.358 1.00 90.19 80 LEU A CA 1
ATOM 638 C C . LEU A 1 80 ? -0.167 -7.635 0.121 1.00 90.19 80 LEU A C 1
ATOM 640 O O . LEU A 1 80 ? 0.531 -7.109 0.989 1.00 90.19 80 LEU A O 1
ATOM 644 N N . THR A 1 81 ? -1.163 -8.467 0.408 1.00 86.69 81 THR A N 1
ATOM 645 C CA . THR A 1 81 ? -1.524 -8.840 1.778 1.00 86.69 81 THR A CA 1
ATOM 646 C C . THR A 1 81 ? -1.161 -10.303 2.026 1.00 86.69 81 THR A C 1
ATOM 648 O O . THR A 1 81 ? -1.841 -11.188 1.503 1.00 86.69 81 THR A O 1
ATOM 651 N N . PRO A 1 82 ? -0.093 -10.595 2.787 1.00 87.62 82 PRO A N 1
ATOM 652 C CA . PRO A 1 82 ? 0.269 -11.966 3.114 1.00 87.62 82 PRO A CA 1
ATOM 653 C C . PRO A 1 82 ? -0.683 -12.566 4.161 1.00 87.62 82 PRO A C 1
ATOM 655 O O . PRO A 1 82 ? -1.110 -11.894 5.102 1.00 87.62 82 PRO A O 1
ATOM 658 N N . TYR A 1 83 ? -0.971 -13.856 4.020 1.00 85.19 83 TYR A N 1
ATOM 659 C CA . TYR A 1 83 ? -1.751 -14.671 4.945 1.00 85.19 83 TYR A CA 1
ATOM 660 C C . TYR A 1 83 ? -1.017 -15.979 5.216 1.00 85.19 83 TYR A C 1
ATOM 662 O O . TYR A 1 83 ? -0.476 -16.587 4.299 1.00 85.19 83 TYR A O 1
ATOM 670 N N . LEU A 1 84 ? -1.047 -16.440 6.463 1.00 89.19 84 LEU A N 1
ATOM 671 C CA . LEU A 1 84 ? -0.629 -17.790 6.820 1.00 89.19 84 LEU A CA 1
ATOM 672 C C . LEU A 1 84 ? -1.890 -18.604 7.107 1.00 89.19 84 LEU A C 1
ATOM 674 O O . LEU A 1 84 ? -2.689 -18.217 7.961 1.00 89.19 84 LEU A O 1
ATOM 678 N N . ILE A 1 85 ? -2.096 -19.689 6.365 1.00 88.81 85 ILE A N 1
ATOM 679 C CA . ILE A 1 85 ? -3.235 -20.591 6.548 1.00 88.81 85 ILE A CA 1
ATOM 680 C C . ILE A 1 85 ? -2.662 -21.994 6.744 1.00 88.81 85 ILE A C 1
ATOM 682 O O . ILE A 1 85 ? -2.208 -22.627 5.795 1.00 88.81 85 ILE A O 1
ATOM 686 N N . GLY A 1 86 ? -2.661 -22.469 7.992 1.00 90.25 86 GLY A N 1
ATOM 687 C CA . GLY A 1 86 ? -1.939 -23.688 8.363 1.00 90.25 86 GLY A CA 1
ATOM 688 C C . GLY A 1 86 ? -0.425 -23.469 8.297 1.00 90.25 86 GLY A C 1
ATOM 689 O O . GLY A 1 86 ? 0.080 -22.523 8.897 1.00 90.25 86 GLY A O 1
ATOM 690 N N . GLU A 1 87 ? 0.280 -24.329 7.562 1.00 90.81 87 GLU A N 1
ATOM 691 C CA . GLU A 1 87 ? 1.721 -24.190 7.281 1.00 90.81 87 GLU A CA 1
ATOM 692 C C . GLU A 1 87 ? 2.004 -23.443 5.964 1.00 90.81 87 GLU A C 1
ATOM 694 O O . GLU A 1 87 ? 3.156 -23.139 5.657 1.00 90.81 87 GLU A O 1
ATOM 699 N N . ASP A 1 88 ? 0.961 -23.104 5.202 1.00 89.00 88 ASP A N 1
ATOM 700 C CA . ASP A 1 88 ? 1.093 -22.518 3.872 1.00 89.00 88 ASP A CA 1
ATOM 701 C C . ASP A 1 88 ? 0.977 -20.987 3.906 1.00 89.00 88 ASP A C 1
ATOM 703 O O . ASP A 1 88 ? 0.056 -20.410 4.501 1.00 89.00 88 ASP A O 1
ATOM 707 N N . ALA A 1 89 ? 1.902 -20.318 3.214 1.00 89.62 89 ALA A N 1
ATOM 708 C CA . ALA A 1 89 ? 1.899 -18.872 3.026 1.00 89.62 89 ALA A CA 1
ATOM 709 C C . ALA A 1 89 ? 1.201 -18.490 1.712 1.00 89.62 89 ALA A C 1
ATOM 711 O O . ALA A 1 89 ? 1.577 -18.935 0.627 1.00 89.62 89 ALA A O 1
ATOM 712 N N . TYR A 1 90 ? 0.217 -17.605 1.813 1.00 89.31 90 TYR A N 1
ATOM 713 C CA . TYR A 1 90 ? -0.556 -17.055 0.706 1.00 89.31 90 TYR A CA 1
ATOM 714 C C . TYR A 1 90 ? -0.330 -15.548 0.614 1.00 89.31 90 TYR A C 1
ATOM 716 O O . TYR A 1 90 ? -0.076 -14.885 1.615 1.00 89.31 90 TYR A O 1
ATOM 724 N N . ILE A 1 91 ? -0.461 -14.980 -0.583 1.00 89.75 91 ILE A N 1
ATOM 725 C CA . ILE A 1 91 ? -0.449 -13.529 -0.789 1.00 89.75 91 ILE A CA 1
ATOM 726 C C . ILE A 1 91 ? -1.702 -13.166 -1.572 1.00 89.75 91 ILE A C 1
ATOM 728 O O . ILE A 1 91 ? -1.911 -13.641 -2.687 1.00 89.75 91 ILE A O 1
ATOM 732 N N . HIS A 1 92 ? -2.542 -12.332 -0.973 1.00 85.81 92 HIS A N 1
ATOM 733 C CA . HIS A 1 92 ? -3.670 -11.712 -1.646 1.00 85.81 92 HIS A CA 1
ATOM 734 C C . HIS A 1 92 ? -3.215 -10.442 -2.356 1.00 85.81 92 HIS A C 1
ATOM 736 O O . HIS A 1 92 ? -2.422 -9.678 -1.804 1.00 85.81 92 HIS A O 1
ATOM 742 N N . VAL A 1 93 ? -3.709 -10.232 -3.574 1.00 86.69 93 VAL A N 1
ATOM 743 C CA . VAL A 1 93 ? -3.264 -9.155 -4.457 1.00 86.69 93 VAL A CA 1
ATOM 744 C C . VAL A 1 93 ? -4.473 -8.361 -4.944 1.00 86.69 93 VAL A C 1
ATOM 746 O O . VAL A 1 93 ? -5.265 -8.909 -5.709 1.00 86.69 93 VAL A O 1
ATOM 749 N N . ASP A 1 94 ? -4.591 -7.081 -4.569 1.00 80.38 94 ASP A N 1
ATOM 750 C CA . ASP A 1 94 ? -5.665 -6.196 -5.054 1.00 80.38 94 ASP A CA 1
ATOM 751 C C . ASP A 1 94 ? -5.122 -5.043 -5.897 1.00 80.38 94 ASP A C 1
ATOM 753 O O . ASP A 1 94 ? -4.193 -4.351 -5.493 1.00 80.38 94 ASP A O 1
ATOM 757 N N . LYS A 1 95 ? -5.739 -4.770 -7.055 1.00 77.81 95 LYS A N 1
ATOM 758 C CA . LYS A 1 95 ? -5.413 -3.604 -7.896 1.00 77.81 95 LYS A CA 1
ATOM 759 C C . LYS A 1 95 ? -6.214 -2.379 -7.439 1.00 77.81 95 LYS A C 1
ATOM 761 O O . LYS A 1 95 ? -7.432 -2.334 -7.611 1.00 77.81 95 LYS A O 1
ATOM 766 N N . LEU A 1 96 ? -5.526 -1.367 -6.912 1.00 69.06 96 LEU A N 1
ATOM 767 C CA . LEU A 1 96 ? -6.112 -0.103 -6.445 1.00 69.06 96 LEU A CA 1
ATOM 768 C C . LEU A 1 96 ? -6.374 0.888 -7.592 1.00 69.06 96 LEU A C 1
ATOM 770 O O . LEU A 1 96 ? -7.463 1.452 -7.689 1.00 69.06 96 LEU A O 1
ATOM 774 N N . ILE A 1 97 ? -5.380 1.105 -8.461 1.00 63.72 97 ILE A N 1
ATOM 775 C CA . ILE A 1 97 ? -5.424 2.073 -9.574 1.00 63.72 97 ILE A CA 1
ATOM 776 C C . ILE A 1 97 ? -4.801 1.430 -10.828 1.00 63.72 97 ILE A C 1
ATOM 778 O O . ILE A 1 97 ? -3.815 0.709 -10.676 1.00 63.72 97 ILE A O 1
ATOM 782 N N . PRO A 1 98 ? -5.330 1.678 -12.045 1.00 54.44 98 PRO A N 1
ATOM 783 C CA . PRO A 1 98 ? -6.684 2.158 -12.297 1.00 54.44 98 PRO A CA 1
ATOM 784 C C . PRO A 1 98 ? -7.680 1.162 -11.716 1.00 54.44 98 PRO A C 1
ATOM 786 O O . PRO A 1 98 ? -7.448 -0.050 -11.723 1.00 54.44 98 PRO A O 1
ATOM 789 N N . SER A 1 99 ? -8.773 1.684 -11.163 1.00 48.72 99 SER A N 1
ATOM 790 C CA . SER A 1 99 ? -9.798 0.830 -10.587 1.00 48.72 99 SER A CA 1
ATOM 791 C C . SER A 1 99 ? -10.239 -0.179 -11.662 1.00 48.72 99 SER A C 1
ATOM 793 O O . SER A 1 99 ? -10.603 0.220 -12.765 1.00 48.72 99 SER A O 1
ATOM 795 N N . ILE A 1 100 ? -10.205 -1.474 -11.334 1.00 47.03 100 ILE A N 1
ATOM 796 C CA . ILE A 1 100 ? -10.570 -2.662 -12.147 1.00 47.03 100 ILE A CA 1
ATOM 797 C C . ILE A 1 100 ? -11.803 -2.487 -13.082 1.00 47.03 100 ILE A C 1
ATOM 799 O O . ILE A 1 100 ? -11.930 -3.218 -14.049 1.00 47.03 100 ILE A O 1
ATOM 803 N N . GLU A 1 101 ? -12.688 -1.505 -12.869 1.00 43.69 101 GLU A N 1
ATOM 804 C CA . GLU A 1 101 ? -13.905 -1.312 -13.678 1.00 43.69 101 GLU A CA 1
ATOM 805 C C . GLU A 1 101 ? -13.650 -0.686 -15.059 1.00 43.69 101 GLU A C 1
ATOM 807 O O . GLU A 1 101 ? -14.525 -0.772 -15.914 1.00 43.69 101 GLU A O 1
ATOM 812 N N . TYR A 1 102 ? -12.482 -0.080 -15.309 1.00 37.78 102 TYR A N 1
ATOM 813 C CA . TYR A 1 102 ? -12.234 0.635 -16.573 1.00 37.78 102 TYR A CA 1
ATOM 814 C C . TYR A 1 102 ? -11.456 -0.162 -17.630 1.00 37.78 102 TYR A C 1
ATOM 816 O O . TYR A 1 102 ? -11.521 0.191 -18.805 1.00 37.78 102 TYR A O 1
ATOM 824 N N . ASP A 1 103 ? -10.767 -1.249 -17.262 1.00 40.31 103 ASP A N 1
ATOM 825 C CA . ASP A 1 103 ? -10.031 -2.076 -18.237 1.00 40.31 103 ASP A CA 1
ATOM 826 C C . ASP A 1 103 ? -10.951 -3.039 -19.018 1.00 40.31 103 ASP A C 1
ATOM 828 O O . ASP A 1 103 ? -10.636 -3.406 -20.149 1.00 40.31 103 ASP A O 1
ATOM 832 N N . ASP A 1 104 ? -12.124 -3.391 -18.478 1.00 34.78 104 ASP A N 1
ATOM 833 C CA . ASP A 1 104 ? -13.065 -4.326 -19.122 1.00 34.78 104 ASP A CA 1
ATOM 834 C C . ASP A 1 104 ? -13.858 -3.712 -20.302 1.00 34.78 104 ASP A C 1
ATOM 836 O O . ASP A 1 104 ? -14.633 -4.415 -20.954 1.00 34.78 104 ASP A O 1
ATOM 840 N N . TYR A 1 105 ? -13.662 -2.422 -20.622 1.00 34.22 105 TYR A N 1
ATOM 841 C CA . TYR A 1 105 ? -14.454 -1.691 -21.629 1.00 34.22 105 TYR A CA 1
ATOM 842 C C . TYR A 1 105 ? -13.673 -1.036 -22.780 1.00 34.22 105 TYR A C 1
ATOM 844 O O . TYR A 1 105 ? -14.282 -0.352 -23.606 1.00 34.22 105 TYR A O 1
ATOM 852 N N . TYR A 1 106 ? -12.371 -1.287 -22.942 1.00 32.16 106 TYR A N 1
ATOM 853 C CA . TYR A 1 106 ? -11.692 -0.908 -24.188 1.00 32.16 106 TYR A CA 1
ATOM 854 C C . TYR A 1 106 ? -12.020 -1.907 -25.309 1.00 32.16 106 TYR A C 1
ATOM 856 O O . TYR A 1 106 ? -11.229 -2.781 -25.665 1.00 32.16 106 TYR A O 1
ATOM 864 N N . ILE A 1 107 ? -13.201 -1.764 -25.915 1.00 37.81 107 ILE A N 1
ATOM 865 C CA . ILE A 1 107 ? -13.424 -2.274 -27.269 1.00 37.81 107 ILE A CA 1
ATOM 866 C C . ILE A 1 107 ? -12.576 -1.389 -28.185 1.00 37.81 107 ILE A C 1
ATOM 868 O O . ILE A 1 107 ? -12.883 -0.213 -28.362 1.00 37.81 107 ILE A O 1
ATOM 872 N N . ASN A 1 108 ? -11.494 -1.942 -28.742 1.00 37.00 108 ASN A N 1
ATOM 873 C CA . ASN A 1 108 ? -10.745 -1.310 -29.829 1.00 37.00 108 ASN A CA 1
ATOM 874 C C . ASN A 1 108 ? -11.739 -0.813 -30.893 1.00 37.00 108 ASN A C 1
ATOM 876 O O . ASN A 1 108 ? -12.413 -1.624 -31.531 1.00 37.00 108 ASN A O 1
ATOM 880 N N . LEU A 1 109 ? -11.838 0.507 -31.065 1.00 38.00 109 LEU A N 1
ATOM 881 C CA . LEU A 1 109 ? -12.767 1.151 -32.001 1.00 38.00 109 LEU A CA 1
ATOM 882 C C . LEU A 1 109 ? -12.361 0.997 -33.478 1.00 38.00 109 LEU A C 1
ATOM 884 O O . LEU A 1 109 ? -13.074 1.470 -34.356 1.00 38.00 109 LEU A O 1
ATOM 888 N N . ASP A 1 110 ? -11.306 0.241 -33.781 1.00 41.19 110 ASP A N 1
ATOM 889 C CA . ASP A 1 110 ? -10.879 -0.049 -35.152 1.00 41.19 110 ASP A CA 1
ATOM 890 C C . ASP A 1 110 ? -11.461 -1.370 -35.678 1.00 41.19 110 ASP A C 1
ATOM 892 O O . ASP A 1 110 ? -10.739 -2.270 -36.117 1.00 41.19 110 ASP A O 1
ATOM 896 N N . ARG A 1 111 ? -12.792 -1.515 -35.653 1.00 34.34 111 ARG A N 1
ATOM 897 C CA . ARG A 1 111 ? -13.469 -2.536 -36.469 1.00 34.34 111 ARG A CA 1
ATOM 898 C C . ARG A 1 111 ? -14.425 -1.888 -37.466 1.00 34.34 111 ARG A C 1
ATOM 900 O O . ARG A 1 111 ? -15.390 -1.257 -37.040 1.00 34.34 111 ARG A O 1
ATOM 907 N N . PRO A 1 112 ? -14.214 -2.077 -38.782 1.00 37.91 112 PRO A N 1
ATOM 908 C CA . PRO A 1 112 ? -15.170 -1.629 -39.780 1.00 37.91 112 PRO A CA 1
ATOM 909 C C . PRO A 1 112 ? -16.505 -2.364 -39.596 1.00 37.91 112 PRO A C 1
ATOM 911 O O . PRO A 1 112 ? -16.551 -3.557 -39.286 1.00 37.91 112 PRO A O 1
ATOM 914 N N . ALA A 1 113 ? -17.591 -1.609 -39.755 1.00 39.31 113 ALA A N 1
ATOM 915 C CA . ALA A 1 113 ? -18.966 -2.042 -39.552 1.00 39.31 113 ALA A CA 1
ATOM 916 C C . ALA A 1 113 ? -19.309 -3.268 -40.416 1.00 39.31 113 ALA A C 1
ATOM 918 O O . ALA A 1 113 ? -19.278 -3.191 -41.642 1.00 39.31 113 ALA A O 1
ATOM 919 N N . GLY A 1 114 ? -19.656 -4.399 -39.791 1.00 42.78 114 GLY A N 1
ATOM 920 C CA . GLY A 1 114 ? -20.105 -5.569 -40.554 1.00 42.78 114 GLY A CA 1
ATOM 921 C C . GLY A 1 114 ? -20.294 -6.893 -39.813 1.00 42.78 114 GLY A C 1
ATOM 922 O O . GLY A 1 114 ? -20.874 -7.808 -40.387 1.00 42.78 114 GLY A O 1
ATOM 923 N N . THR A 1 115 ? -19.867 -7.044 -38.558 1.00 34.75 115 THR A N 1
ATOM 924 C CA . THR A 1 115 ? -20.082 -8.300 -37.812 1.00 34.75 115 THR A CA 1
ATOM 925 C C . THR A 1 115 ? -21.037 -8.096 -36.648 1.00 34.75 115 THR 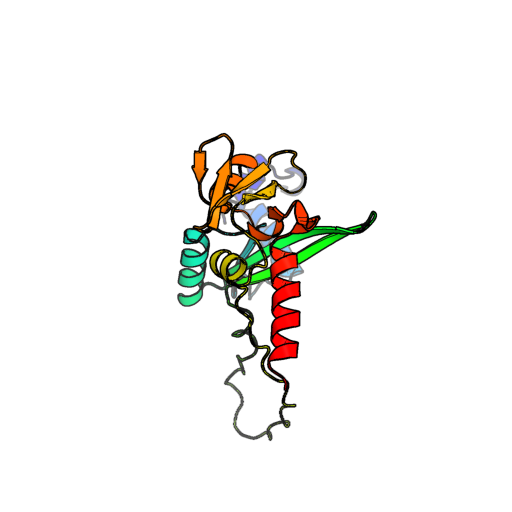A C 1
ATOM 927 O O . THR A 1 115 ? -20.749 -7.320 -35.740 1.00 34.75 115 THR A O 1
ATOM 930 N N . ALA A 1 116 ? -22.169 -8.803 -36.707 1.00 37.00 116 ALA A N 1
ATOM 931 C CA . ALA A 1 116 ? -23.257 -8.772 -35.736 1.00 37.00 116 ALA A CA 1
ATOM 932 C C . ALA A 1 116 ? -22.765 -8.898 -34.279 1.00 37.00 116 ALA A C 1
ATOM 934 O O . ALA A 1 116 ? -21.834 -9.670 -34.012 1.00 37.00 116 ALA A O 1
ATOM 935 N N . PRO A 1 117 ? -23.390 -8.183 -33.325 1.00 36.03 117 PRO A N 1
ATOM 936 C CA . PRO A 1 117 ? -23.024 -8.288 -31.924 1.00 36.03 117 PRO A CA 1
ATOM 937 C C . PRO A 1 117 ? -23.308 -9.713 -31.443 1.00 36.03 117 PRO A C 1
ATOM 939 O O . PRO A 1 117 ? -24.426 -10.218 -31.557 1.00 36.03 117 PRO A O 1
ATOM 942 N N . ARG A 1 118 ? -22.291 -10.383 -30.888 1.00 38.69 118 ARG A N 1
ATOM 943 C CA . ARG A 1 118 ? -22.547 -11.541 -30.028 1.00 38.69 118 ARG A CA 1
ATOM 944 C C . ARG A 1 118 ? -23.346 -11.020 -28.843 1.00 38.69 118 ARG A C 1
ATOM 946 O O . ARG A 1 118 ? -22.875 -10.111 -28.166 1.00 38.69 118 ARG A O 1
ATOM 953 N N . ALA A 1 119 ? -24.535 -11.585 -28.634 1.00 38.69 119 ALA A N 1
ATOM 954 C CA . ALA A 1 119 ? -25.372 -11.316 -27.475 1.00 38.69 119 ALA A CA 1
ATOM 955 C C . ALA A 1 119 ? -24.500 -11.337 -26.214 1.00 38.69 119 ALA A C 1
ATOM 957 O O . ALA A 1 119 ? -23.940 -12.377 -25.848 1.00 38.69 119 ALA A O 1
ATOM 958 N N . ALA A 1 120 ? -24.333 -10.160 -25.614 1.00 38.84 120 ALA A N 1
ATOM 959 C CA . ALA A 1 120 ? -23.727 -10.020 -24.311 1.00 38.84 120 ALA A CA 1
ATOM 960 C C . ALA A 1 120 ? -24.556 -10.884 -23.363 1.00 38.84 120 ALA A C 1
ATOM 962 O O . ALA A 1 120 ? -25.763 -10.699 -23.229 1.00 38.84 120 ALA A O 1
ATOM 963 N N . ARG A 1 121 ? -23.928 -11.888 -22.752 1.00 41.03 121 ARG A N 1
ATOM 964 C CA . ARG A 1 121 ? -24.505 -12.486 -21.554 1.00 41.03 121 ARG A CA 1
ATOM 965 C C . ARG A 1 121 ? -24.521 -11.369 -20.521 1.00 41.03 121 ARG A C 1
ATOM 967 O O . ARG A 1 121 ? -23.443 -10.945 -20.110 1.00 41.03 121 ARG A O 1
ATOM 974 N N . ASP A 1 122 ? -25.711 -10.914 -20.143 1.00 37.59 122 ASP A N 1
ATOM 975 C CA . ASP A 1 122 ? -25.932 -10.073 -18.971 1.00 37.59 122 ASP A CA 1
ATOM 976 C C . ASP A 1 122 ? -25.279 -10.751 -17.763 1.00 37.59 122 ASP A C 1
ATOM 978 O O . ASP A 1 122 ? -25.821 -11.681 -17.165 1.00 37.59 122 ASP A O 1
ATOM 982 N N . LYS A 1 123 ? -24.059 -10.331 -17.432 1.00 40.84 123 LYS A N 1
ATOM 983 C CA . LYS A 1 123 ? -23.491 -10.559 -16.111 1.00 40.84 123 LYS A CA 1
ATOM 984 C C . LYS A 1 123 ? -23.760 -9.285 -15.321 1.00 40.84 123 LYS A C 1
ATOM 986 O O . LYS A 1 123 ? -23.367 -8.216 -15.789 1.00 40.84 123 LYS A O 1
ATOM 991 N N . PRO A 1 124 ? -24.437 -9.368 -14.164 1.00 34.34 124 PRO A N 1
ATOM 992 C CA . PRO A 1 124 ? -24.714 -8.188 -13.365 1.00 34.34 124 PRO A CA 1
ATOM 993 C C . PRO A 1 124 ? -23.389 -7.517 -13.000 1.00 34.34 124 PRO A C 1
ATOM 995 O O . PRO A 1 124 ? -22.451 -8.188 -12.565 1.00 34.34 124 PRO A O 1
ATOM 998 N N . ALA A 1 125 ? -23.316 -6.200 -13.210 1.00 43.28 125 ALA A N 1
ATOM 999 C CA . ALA A 1 125 ? -22.188 -5.384 -12.790 1.00 43.28 125 ALA A CA 1
ATOM 1000 C C . ALA A 1 125 ? -21.903 -5.670 -11.309 1.00 43.28 125 ALA A C 1
ATOM 1002 O O . ALA A 1 125 ? -22.805 -5.562 -10.470 1.00 43.28 125 ALA A O 1
ATOM 1003 N N . LEU A 1 126 ? -20.672 -6.078 -10.987 1.00 44.84 126 LEU A N 1
ATOM 1004 C CA . LEU A 1 126 ? -20.255 -6.244 -9.600 1.00 44.84 126 LEU A CA 1
ATOM 1005 C C . LEU A 1 126 ? -20.376 -4.871 -8.932 1.00 44.84 126 LEU A C 1
ATOM 1007 O O . LEU A 1 126 ? -19.556 -3.991 -9.166 1.00 44.84 126 LEU A O 1
ATOM 1011 N N . LYS A 1 127 ? -21.414 -4.666 -8.115 1.00 41.00 127 LYS A N 1
ATOM 1012 C CA . LYS A 1 127 ? -21.534 -3.466 -7.284 1.00 41.00 127 LYS A CA 1
ATOM 1013 C C . LYS A 1 127 ? -20.310 -3.426 -6.373 1.00 41.00 127 LYS A C 1
ATOM 1015 O O . LYS A 1 127 ? -20.256 -4.186 -5.406 1.00 41.00 127 LYS A O 1
ATOM 1020 N N . ARG A 1 128 ? -19.334 -2.559 -6.654 1.00 41.97 128 ARG A N 1
ATOM 1021 C CA . ARG A 1 128 ? -18.271 -2.250 -5.695 1.00 41.97 128 ARG A CA 1
ATOM 1022 C C . ARG A 1 128 ? -18.906 -1.729 -4.416 1.00 41.97 128 ARG A C 1
ATOM 1024 O O . ARG A 1 128 ? -19.397 -0.606 -4.355 1.00 41.97 128 ARG A O 1
ATOM 1031 N N . ARG A 1 129 ? -18.938 -2.579 -3.392 1.00 50.78 129 ARG A N 1
ATOM 1032 C CA . ARG A 1 129 ? -19.451 -2.219 -2.073 1.00 50.78 129 ARG A CA 1
ATOM 1033 C C . ARG A 1 129 ? -18.370 -1.423 -1.355 1.00 50.78 129 ARG A C 1
ATOM 1035 O O . ARG A 1 129 ? -17.320 -1.966 -1.023 1.00 50.78 129 ARG A O 1
ATOM 1042 N N . SER A 1 130 ? -18.611 -0.135 -1.119 1.00 53.06 130 SER A N 1
ATOM 1043 C CA . SER A 1 130 ? -17.746 0.663 -0.251 1.00 53.06 130 SER A CA 1
ATOM 1044 C C . SER A 1 130 ? -17.813 0.096 1.169 1.00 53.06 130 SER A C 1
ATOM 1046 O O . SER A 1 130 ? -18.887 0.109 1.777 1.00 53.06 130 SER A O 1
ATOM 1048 N N . LEU A 1 131 ? -16.694 -0.398 1.704 1.00 65.00 131 LEU A N 1
ATOM 1049 C CA . LEU A 1 131 ? -16.672 -0.935 3.062 1.00 65.00 131 LEU A CA 1
ATOM 1050 C C . LEU A 1 131 ? -16.947 0.189 4.096 1.00 65.00 131 LEU A C 1
ATOM 1052 O O . LEU A 1 131 ? -16.394 1.287 3.984 1.00 65.00 131 LEU A O 1
ATOM 1056 N N . PRO A 1 132 ? -17.786 -0.059 5.116 1.00 72.00 132 PRO A N 1
ATOM 1057 C CA . PRO A 1 132 ? -18.328 0.957 6.033 1.00 72.00 132 PRO A CA 1
ATOM 1058 C C . PRO A 1 132 ? -17.297 1.406 7.073 1.00 72.00 132 PRO A C 1
ATOM 1060 O O . PRO A 1 132 ? -16.702 0.558 7.718 1.00 72.00 132 PRO A O 1
ATOM 1063 N N . LYS A 1 133 ? -16.995 2.702 7.219 1.00 79.88 133 LYS A N 1
ATOM 1064 C CA . LYS A 1 133 ? -15.960 3.191 8.167 1.00 79.88 133 LYS A CA 1
ATOM 1065 C C . LYS A 1 133 ? -16.319 2.925 9.645 1.00 79.88 133 LYS A C 1
ATOM 1067 O O . LYS A 1 133 ? -17.443 2.525 9.932 1.00 79.88 133 LYS A O 1
ATOM 1072 N N . ILE A 1 134 ? -15.377 3.163 10.563 1.00 78.69 134 ILE A N 1
ATOM 1073 C CA . ILE A 1 134 ? -15.531 2.925 12.010 1.00 78.69 134 ILE A CA 1
ATOM 1074 C C . ILE A 1 134 ? -16.783 3.593 12.598 1.00 78.69 134 ILE A C 1
ATOM 1076 O O . ILE A 1 134 ? -17.524 2.933 13.316 1.00 78.69 134 ILE A O 1
ATOM 1080 N N . ASP A 1 135 ? -17.114 4.815 12.174 1.00 75.12 135 ASP A N 1
ATOM 1081 C CA . ASP A 1 135 ? -18.323 5.532 12.612 1.00 75.12 135 ASP A CA 1
ATOM 1082 C C . ASP A 1 135 ? -19.606 4.744 12.313 1.00 75.12 135 ASP A C 1
ATOM 1084 O O . ASP A 1 135 ? -20.541 4.714 13.110 1.00 75.12 135 ASP A O 1
ATOM 1088 N N . LYS A 1 136 ? -19.648 4.053 11.164 1.00 78.88 136 LYS A N 1
ATOM 1089 C CA . LYS A 1 136 ? -20.774 3.180 10.814 1.00 78.88 136 LYS A CA 1
ATOM 1090 C C . LYS A 1 136 ? -20.798 1.922 11.673 1.00 78.88 136 LYS A C 1
ATOM 1092 O O . LYS A 1 136 ? -21.879 1.473 12.027 1.00 78.88 136 LYS A O 1
ATOM 1097 N N . LEU A 1 137 ? -19.639 1.361 12.017 1.00 80.00 137 LEU A N 1
ATOM 1098 C CA . LEU A 1 137 ? -19.565 0.191 12.895 1.00 80.00 137 LEU A CA 1
ATOM 1099 C C . LEU A 1 137 ? -20.051 0.520 14.313 1.00 80.00 137 LEU A C 1
ATOM 1101 O O . LEU A 1 137 ? -20.775 -0.286 14.894 1.00 80.00 137 LEU A O 1
ATOM 1105 N N . LEU A 1 138 ? -19.721 1.712 14.818 1.00 81.00 138 LEU A N 1
ATOM 1106 C CA . LEU A 1 138 ? -20.252 2.250 16.073 1.00 81.00 138 LEU A CA 1
ATOM 1107 C C . LEU A 1 138 ? -21.768 2.462 15.988 1.00 81.00 138 LEU A C 1
ATOM 1109 O O . LEU A 1 138 ? -22.509 1.993 16.849 1.00 81.00 138 LEU A O 1
ATOM 1113 N N . ALA A 1 139 ? -22.249 3.093 14.912 1.00 77.88 139 ALA A N 1
ATOM 1114 C CA . ALA A 1 139 ? -23.679 3.323 14.703 1.00 77.88 139 ALA A CA 1
ATOM 1115 C C . ALA A 1 139 ? -24.492 2.018 14.604 1.00 77.88 139 ALA A C 1
ATOM 1117 O O . ALA A 1 139 ? -25.625 1.956 15.073 1.00 77.88 139 ALA A O 1
ATOM 1118 N N . TRP A 1 140 ? -23.920 0.966 14.014 1.00 79.19 140 TRP A N 1
ATOM 1119 C CA . TRP A 1 140 ? -24.536 -0.363 13.932 1.00 79.19 140 TRP A CA 1
ATOM 1120 C C . TRP A 1 140 ? -24.426 -1.175 15.228 1.00 79.19 140 TRP A C 1
ATOM 1122 O O . TRP A 1 140 ? -24.969 -2.280 15.306 1.00 79.19 140 TRP A O 1
ATOM 1132 N N . GLY A 1 141 ? -23.693 -0.673 16.226 1.00 81.19 141 GLY A N 1
ATOM 1133 C CA . GLY A 1 141 ? -23.378 -1.400 17.453 1.00 81.19 141 GLY A CA 1
ATOM 1134 C C . GLY A 1 141 ? -22.515 -2.645 17.225 1.00 81.19 141 GLY A C 1
ATOM 1135 O O . GLY A 1 141 ? -22.472 -3.516 18.092 1.00 81.19 141 GLY A O 1
ATOM 1136 N N . ALA A 1 142 ? -21.857 -2.743 16.063 1.00 82.62 142 ALA A N 1
ATOM 1137 C CA . ALA A 1 142 ? -20.925 -3.819 15.727 1.00 82.62 142 ALA A CA 1
ATOM 1138 C C . ALA A 1 142 ? -19.644 -3.743 16.574 1.00 82.62 142 ALA A C 1
ATOM 1140 O O . ALA A 1 142 ? -19.018 -4.764 16.852 1.00 82.62 142 ALA A O 1
ATOM 1141 N N . VAL A 1 143 ? -19.294 -2.521 16.975 1.00 86.88 143 VAL A N 1
ATOM 1142 C CA . VAL A 1 143 ? -18.322 -2.170 18.013 1.00 86.88 143 VAL A CA 1
ATOM 1143 C C . VAL A 1 143 ? -18.926 -1.053 18.861 1.00 86.88 143 VAL A C 1
ATOM 1145 O O . VAL A 1 143 ? -19.849 -0.363 18.419 1.00 86.88 143 VAL A O 1
ATOM 1148 N N . LYS A 1 144 ? -18.430 -0.878 20.079 1.00 89.81 144 LYS A N 1
ATOM 1149 C CA . LYS A 1 144 ? -18.909 0.093 21.060 1.00 89.81 144 LYS A CA 1
ATOM 1150 C C . LYS A 1 144 ? -17.742 0.906 21.599 1.00 89.81 144 LYS A C 1
ATOM 1152 O O . LYS A 1 144 ? -16.606 0.443 21.647 1.00 89.81 144 LYS A O 1
ATOM 1157 N N . ALA A 1 145 ? -18.036 2.121 22.043 1.00 90.75 145 ALA A N 1
ATOM 1158 C CA . ALA A 1 145 ? -17.070 2.871 22.827 1.00 90.75 145 ALA A CA 1
ATOM 1159 C C . ALA A 1 145 ? -16.765 2.122 24.133 1.00 90.75 145 ALA A C 1
ATOM 1161 O O . ALA A 1 145 ? -17.670 1.587 24.776 1.00 90.75 145 ALA A O 1
ATOM 1162 N N . GLY A 1 146 ? -15.488 2.073 24.495 1.00 90.44 146 GLY A N 1
ATOM 1163 C CA . GLY A 1 146 ? -14.954 1.247 25.571 1.00 90.44 146 GLY A CA 1
ATOM 1164 C C . GLY A 1 146 ? -14.474 -0.137 25.125 1.00 90.44 146 GLY A C 1
ATOM 1165 O O . GLY A 1 146 ? -13.849 -0.822 25.930 1.00 90.44 146 GLY A O 1
ATOM 1166 N N . ASP A 1 147 ? -14.722 -0.555 23.877 1.00 92.44 147 ASP A N 1
ATOM 1167 C CA . ASP A 1 147 ? -14.192 -1.825 23.373 1.00 92.44 147 ASP A CA 1
ATOM 1168 C C . ASP A 1 147 ? -12.666 -1.765 23.240 1.00 92.44 147 ASP A C 1
ATOM 1170 O O . ASP A 1 147 ? -12.098 -0.769 22.787 1.00 92.44 147 ASP A O 1
ATOM 1174 N N . VAL A 1 148 ? -11.998 -2.862 23.595 1.00 94.50 148 VAL A N 1
ATOM 1175 C CA . VAL A 1 148 ? -10.545 -2.991 23.466 1.00 94.50 148 VAL A CA 1
ATOM 1176 C C . VAL A 1 148 ? -10.193 -3.499 22.070 1.00 94.50 148 VAL A C 1
ATOM 1178 O O . VAL A 1 148 ? -10.711 -4.518 21.595 1.00 94.50 148 VAL A O 1
ATOM 1181 N N . ILE A 1 149 ? -9.302 -2.768 21.410 1.00 94.12 149 ILE A N 1
ATOM 1182 C CA . ILE A 1 149 ? -8.723 -3.101 20.117 1.00 94.12 149 ILE A CA 1
ATOM 1183 C C . ILE A 1 149 ? -7.268 -3.513 20.327 1.00 94.12 149 ILE A C 1
ATOM 1185 O O . ILE A 1 149 ? -6.444 -2.717 20.765 1.00 94.12 149 ILE A O 1
ATOM 1189 N N . GLU A 1 150 ? -6.950 -4.749 19.971 1.00 93.50 150 GLU A N 1
ATOM 1190 C CA . GLU A 1 150 ? -5.601 -5.306 19.986 1.00 93.50 150 GLU A CA 1
ATOM 1191 C C . GLU A 1 150 ? -4.939 -5.113 18.618 1.00 93.50 150 GLU A C 1
ATOM 1193 O O . GLU A 1 150 ? -5.574 -5.238 17.560 1.00 93.50 150 GLU A O 1
ATOM 1198 N N . ALA A 1 151 ? -3.640 -4.836 18.617 1.00 90.50 151 ALA A N 1
ATOM 1199 C CA . ALA A 1 151 ? -2.843 -4.855 17.403 1.00 90.50 151 ALA A CA 1
ATOM 1200 C C . ALA A 1 151 ? -2.500 -6.304 17.018 1.00 90.50 151 ALA A C 1
ATOM 1202 O O . ALA A 1 151 ? -1.941 -7.062 17.801 1.00 90.50 151 ALA A O 1
ATOM 1203 N N . LYS A 1 152 ? -2.798 -6.699 15.778 1.00 85.88 152 LYS A N 1
ATOM 1204 C CA . LYS A 1 152 ? -2.550 -8.066 15.294 1.00 85.88 152 LYS A CA 1
ATOM 1205 C C . LYS A 1 152 ? -1.082 -8.501 15.488 1.00 85.88 152 LYS A C 1
ATOM 1207 O O . LYS A 1 152 ? -0.164 -7.812 15.073 1.00 85.88 152 LYS A O 1
ATOM 1212 N N . ASP A 1 153 ? -0.842 -9.676 16.063 1.00 86.50 153 ASP A N 1
ATOM 1213 C CA . ASP A 1 153 ? 0.518 -10.207 16.287 1.00 86.50 153 ASP A CA 1
ATOM 1214 C C . ASP A 1 153 ? 1.394 -9.340 17.234 1.00 86.50 153 ASP A C 1
ATOM 1216 O O . ASP A 1 153 ? 2.618 -9.500 17.292 1.00 86.50 153 ASP A O 1
ATOM 1220 N N . LYS A 1 154 ? 0.780 -8.426 18.001 1.00 86.69 154 LYS A N 1
ATOM 1221 C CA . LYS A 1 154 ? 1.414 -7.563 19.008 1.00 86.69 154 LYS A CA 1
ATOM 1222 C C . LYS A 1 154 ? 0.608 -7.609 20.317 1.00 86.69 154 LYS A C 1
ATOM 1224 O O . LYS A 1 154 ? -0.600 -7.794 20.268 1.00 86.69 154 LYS A O 1
ATOM 1229 N N . PRO A 1 155 ? 1.246 -7.451 21.489 1.00 88.56 155 PRO A N 1
ATOM 1230 C CA . PRO A 1 155 ? 0.540 -7.428 22.774 1.00 88.56 155 PRO A CA 1
ATOM 1231 C C . PRO A 1 155 ? -0.096 -6.063 23.093 1.00 88.56 155 PRO A C 1
ATOM 1233 O O . PRO A 1 155 ? -0.646 -5.888 24.174 1.00 88.56 155 PRO A O 1
ATOM 1236 N N . ASP A 1 156 ? 0.056 -5.075 22.211 1.00 93.88 156 ASP A N 1
ATOM 1237 C CA . ASP A 1 156 ? -0.392 -3.707 22.433 1.00 93.88 156 ASP A CA 1
ATOM 1238 C C . ASP A 1 156 ? -1.898 -3.551 22.189 1.00 93.88 156 ASP A C 1
ATOM 1240 O O . ASP A 1 156 ? -2.446 -4.031 21.190 1.00 93.88 156 ASP A O 1
ATOM 1244 N N . GLU A 1 157 ? -2.544 -2.807 23.082 1.00 94.25 157 GLU A N 1
ATOM 1245 C CA . GLU A 1 157 ? -3.991 -2.611 23.113 1.00 94.25 157 GLU A CA 1
ATOM 1246 C C . GLU A 1 157 ? -4.338 -1.119 23.161 1.00 94.25 157 GLU A C 1
ATOM 1248 O O . GLU A 1 157 ? -3.574 -0.297 23.677 1.00 94.25 157 GLU A O 1
ATOM 1253 N N . ALA A 1 158 ? -5.509 -0.772 22.636 1.00 94.31 158 ALA A N 1
ATOM 1254 C CA . ALA A 1 158 ? -6.070 0.568 22.708 1.00 94.31 158 ALA A CA 1
ATOM 1255 C C . ALA A 1 158 ? -7.589 0.515 22.908 1.00 94.31 158 ALA A C 1
ATOM 1257 O O . ALA A 1 158 ? -8.256 -0.401 22.428 1.00 94.31 158 ALA A O 1
ATOM 1258 N N . VAL A 1 159 ? -8.151 1.503 23.600 1.00 95.00 159 VAL A N 1
ATOM 1259 C CA . VAL A 1 159 ? -9.591 1.567 23.893 1.00 95.00 159 VAL A CA 1
ATOM 1260 C C . VAL A 1 159 ? -10.295 2.408 22.835 1.00 95.00 159 VAL A C 1
ATOM 1262 O O . VAL A 1 159 ? -9.910 3.549 22.599 1.00 95.00 159 VAL A O 1
ATOM 1265 N N . LEU A 1 160 ? -11.334 1.868 22.199 1.00 92.38 160 LEU A N 1
ATOM 1266 C CA . LEU A 1 160 ? -12.135 2.574 21.200 1.00 92.38 160 LEU A CA 1
ATOM 1267 C C . LEU A 1 160 ? -13.004 3.654 21.857 1.00 92.38 160 LEU A C 1
ATOM 1269 O O . LEU A 1 160 ? -13.735 3.383 22.807 1.00 92.38 160 LEU A O 1
ATOM 1273 N N . LEU A 1 161 ? -12.975 4.869 21.322 1.00 89.06 161 LEU A N 1
ATOM 1274 C CA . LEU A 1 161 ? -13.759 6.009 21.795 1.00 89.06 161 LEU A CA 1
ATOM 1275 C C . LEU A 1 161 ? -15.030 6.208 20.951 1.00 89.06 161 LEU A C 1
ATOM 1277 O O . LEU A 1 161 ? -15.143 5.715 19.827 1.00 89.06 161 LEU A O 1
ATOM 1281 N N . GLU A 1 162 ? -15.994 6.977 21.469 1.00 83.81 162 GLU A N 1
ATOM 1282 C CA . GLU A 1 162 ? -17.273 7.263 20.785 1.00 83.81 162 GLU A CA 1
ATOM 1283 C C . GLU A 1 162 ? -17.106 7.985 19.442 1.00 83.81 162 GLU A C 1
ATOM 1285 O O . GLU A 1 162 ? -17.957 7.875 18.562 1.00 83.81 162 GLU A O 1
ATOM 1290 N N . ASN A 1 163 ? -16.002 8.710 19.267 1.00 79.56 163 ASN A N 1
ATOM 1291 C CA . ASN A 1 163 ? -15.672 9.435 18.042 1.00 79.56 163 ASN A CA 1
ATOM 1292 C C . ASN A 1 163 ? -14.926 8.577 16.998 1.00 79.56 163 ASN A C 1
ATOM 1294 O O . ASN A 1 163 ? -14.536 9.104 15.958 1.00 79.56 163 ASN A O 1
ATOM 1298 N N . GLY A 1 164 ? -14.697 7.286 17.271 1.00 78.62 164 GLY A N 1
ATOM 1299 C CA . GLY A 1 164 ? -13.968 6.372 16.387 1.00 78.62 164 GLY A CA 1
ATOM 1300 C C . GLY A 1 164 ? -12.440 6.418 16.514 1.00 78.62 164 GLY A C 1
ATOM 1301 O O . GLY A 1 164 ? -11.760 5.638 15.839 1.00 78.62 164 GLY A O 1
ATOM 1302 N N . ASN A 1 165 ? -11.894 7.289 17.370 1.00 86.19 165 ASN A N 1
ATOM 1303 C CA . ASN A 1 165 ? -10.481 7.277 17.751 1.00 86.19 165 ASN A CA 1
ATOM 1304 C C . ASN A 1 165 ? -10.199 6.195 18.796 1.00 86.19 165 ASN A C 1
ATOM 1306 O O . ASN A 1 165 ? -11.114 5.549 19.307 1.00 86.19 165 ASN A O 1
ATOM 1310 N N . VAL A 1 166 ? -8.920 5.997 19.105 1.00 90.06 166 VAL A N 1
ATOM 1311 C CA . VAL A 1 166 ? -8.482 5.098 20.167 1.00 90.06 166 VAL A CA 1
ATOM 1312 C C . VAL A 1 166 ? -7.637 5.826 21.202 1.00 90.06 166 VAL A C 1
ATOM 1314 O O . VAL A 1 166 ? -6.857 6.718 20.867 1.00 90.06 166 VAL A O 1
ATOM 1317 N N . GLU A 1 167 ? -7.779 5.417 22.455 1.00 93.00 167 GLU A N 1
ATOM 1318 C CA . GLU A 1 167 ? -6.915 5.824 23.555 1.00 93.00 167 GLU A CA 1
ATOM 1319 C C . GLU A 1 167 ? -5.884 4.722 23.815 1.00 93.00 167 GLU A C 1
ATOM 1321 O O . GLU A 1 167 ? -6.235 3.599 24.188 1.00 93.00 167 GLU A O 1
ATOM 1326 N N . ALA A 1 168 ? -4.606 5.033 23.598 1.00 89.19 168 ALA A N 1
ATOM 1327 C CA . ALA A 1 168 ? -3.491 4.116 23.815 1.00 89.19 168 ALA A CA 1
ATOM 1328 C C . ALA A 1 168 ? -2.455 4.791 24.715 1.00 89.19 168 ALA A C 1
ATOM 1330 O O . ALA A 1 168 ? -1.959 5.870 24.399 1.00 89.19 168 ALA A O 1
ATOM 1331 N N . GLY A 1 169 ? -2.135 4.181 25.860 1.00 83.31 169 GLY A N 1
ATOM 1332 C CA . GLY A 1 169 ? -1.155 4.748 26.796 1.00 83.31 169 GLY A CA 1
ATOM 1333 C C . GLY A 1 169 ? -1.538 6.121 27.374 1.00 83.31 169 GLY A C 1
ATOM 1334 O O . GLY A 1 169 ? -0.652 6.865 27.787 1.00 83.31 169 GLY A O 1
ATOM 1335 N N . GLY A 1 170 ? -2.835 6.456 27.403 1.00 86.44 170 GLY A N 1
ATOM 1336 C CA . GLY A 1 170 ? -3.360 7.732 27.904 1.00 86.44 170 GLY A CA 1
ATOM 1337 C C . GLY A 1 170 ? -3.361 8.884 26.891 1.00 86.44 170 GLY A C 1
ATOM 1338 O O . GLY A 1 170 ? -3.640 10.017 27.276 1.00 86.44 170 GLY A O 1
ATOM 1339 N N . GLU A 1 171 ? -3.052 8.623 25.616 1.00 88.12 171 GLU A N 1
ATOM 1340 C CA . GLU A 1 171 ? -3.153 9.602 24.529 1.00 88.12 171 GLU A CA 1
ATOM 1341 C C . GLU A 1 171 ? -4.240 9.189 23.525 1.00 88.12 171 GLU A C 1
ATOM 1343 O O . GLU A 1 171 ? -4.315 8.029 23.109 1.00 88.12 171 GLU A O 1
ATOM 1348 N N . GLU A 1 172 ? -5.079 10.148 23.126 1.00 90.69 172 GLU A N 1
ATOM 1349 C CA . GLU A 1 172 ? -6.084 9.960 22.079 1.00 90.69 172 GLU A CA 1
ATOM 1350 C C . GLU A 1 172 ? -5.456 10.155 20.694 1.00 90.69 172 GLU A C 1
ATOM 1352 O O . GLU A 1 172 ? -4.894 11.207 20.385 1.00 90.69 172 GLU A O 1
ATOM 1357 N N . MET A 1 173 ? -5.610 9.166 19.816 1.00 85.62 173 MET A N 1
ATOM 1358 C CA . MET A 1 173 ? -5.181 9.261 18.422 1.00 85.62 173 MET A CA 1
ATOM 1359 C C . MET A 1 173 ? -6.068 8.425 17.502 1.00 85.62 173 MET A C 1
ATOM 1361 O O . MET A 1 173 ? -6.846 7.579 17.938 1.00 85.62 173 MET A O 1
ATOM 1365 N N . SER A 1 174 ? -5.963 8.634 16.189 1.00 85.56 174 SER A N 1
ATOM 1366 C CA . SER A 1 174 ? -6.703 7.786 15.254 1.00 85.56 174 SER A CA 1
ATOM 1367 C C . SER A 1 174 ? -6.152 6.359 15.269 1.00 85.56 174 SER A C 1
ATOM 1369 O O . SER A 1 174 ? -4.945 6.141 15.402 1.00 85.56 174 SER A O 1
ATOM 1371 N N . LEU A 1 175 ? -7.030 5.379 15.041 1.00 84.00 175 LEU A N 1
ATOM 1372 C CA . LEU A 1 175 ? -6.661 3.961 14.961 1.00 84.00 175 LEU A CA 1
ATOM 1373 C C . LEU A 1 175 ? -5.520 3.711 13.955 1.00 84.00 175 LEU A C 1
ATOM 1375 O O . LEU A 1 175 ? -4.657 2.861 14.161 1.00 84.00 175 LEU A O 1
ATOM 1379 N N . GLN A 1 176 ? -5.492 4.481 12.864 1.00 81.81 176 GLN A N 1
ATOM 1380 C CA . GLN A 1 176 ? -4.444 4.392 11.854 1.00 81.81 176 GLN A CA 1
ATOM 1381 C C . GLN A 1 176 ? -3.110 4.971 12.342 1.00 81.81 176 GLN A C 1
ATOM 1383 O O . GLN A 1 176 ? -2.072 4.374 12.070 1.00 81.81 176 GLN A O 1
ATOM 1388 N N . VAL A 1 177 ? -3.116 6.111 13.040 1.00 79.81 177 VAL A N 1
ATOM 1389 C CA . VAL A 1 177 ? -1.892 6.718 13.593 1.00 79.81 177 VAL A CA 1
ATOM 1390 C C . VAL A 1 177 ? -1.285 5.810 14.655 1.00 79.81 177 VAL A C 1
ATOM 1392 O O . VAL A 1 177 ? -0.091 5.528 14.589 1.00 79.81 177 VAL A O 1
ATOM 1395 N N . TRP A 1 178 ? -2.114 5.280 15.556 1.00 88.00 178 TRP A N 1
ATOM 1396 C CA . TRP A 1 178 ? -1.684 4.318 16.568 1.00 88.00 178 TRP A CA 1
ATOM 1397 C C . TRP A 1 178 ? -0.974 3.114 15.942 1.00 88.00 178 TRP A C 1
ATOM 1399 O O . TRP A 1 178 ? 0.181 2.837 16.263 1.00 88.00 178 TRP A O 1
ATOM 1409 N N . LEU A 1 179 ? -1.611 2.454 14.969 1.00 84.31 179 LEU A N 1
ATOM 1410 C CA . LEU A 1 179 ? -1.021 1.299 14.296 1.00 84.31 179 LEU A CA 1
ATOM 1411 C C . LEU A 1 179 ? 0.230 1.663 13.473 1.00 84.31 179 LEU A C 1
ATOM 1413 O O . LEU A 1 179 ? 1.204 0.919 13.479 1.00 84.31 179 LEU A O 1
ATOM 1417 N N . LYS A 1 180 ? 0.278 2.810 12.788 1.00 82.69 180 LYS A N 1
ATOM 1418 C CA . LYS A 1 180 ? 1.502 3.229 12.076 1.00 82.69 180 LYS A CA 1
ATOM 1419 C C . LYS A 1 180 ? 2.676 3.421 13.034 1.00 82.69 180 LYS A C 1
ATOM 1421 O O . LYS A 1 180 ? 3.765 2.920 12.758 1.00 82.69 180 LYS A O 1
ATOM 1426 N N . ASN A 1 181 ? 2.440 4.095 14.159 1.00 84.31 181 ASN A N 1
ATOM 1427 C CA . ASN A 1 181 ? 3.456 4.342 15.180 1.00 84.31 181 ASN A CA 1
ATOM 1428 C C . ASN A 1 181 ? 3.933 3.033 15.814 1.00 84.31 181 ASN A C 1
ATOM 1430 O O . ASN A 1 181 ? 5.133 2.837 15.984 1.00 84.31 181 ASN A O 1
ATOM 1434 N N . LEU A 1 182 ? 3.005 2.115 16.094 1.00 86.88 182 LEU A N 1
ATOM 1435 C CA . LEU A 1 182 ? 3.310 0.836 16.721 1.00 86.88 182 LEU A CA 1
ATOM 1436 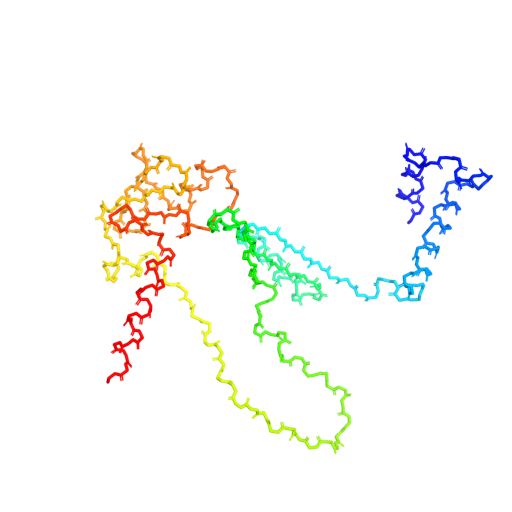C C . LEU A 1 182 ? 4.150 -0.093 15.825 1.00 86.88 182 LEU A C 1
ATOM 1438 O O . LEU A 1 182 ? 5.062 -0.768 16.304 1.00 86.88 182 LEU A O 1
ATOM 1442 N N . TYR A 1 183 ? 3.859 -0.137 14.522 1.00 80.44 183 TYR A N 1
ATOM 1443 C CA . TYR A 1 183 ? 4.575 -0.996 13.570 1.00 80.44 183 TYR A CA 1
ATOM 1444 C C . TYR A 1 183 ? 5.774 -0.301 12.908 1.00 80.44 183 TYR A C 1
ATOM 1446 O O . TYR A 1 183 ? 6.595 -0.967 12.274 1.00 80.44 183 TYR A O 1
ATOM 1454 N N . GLY A 1 184 ? 5.893 1.022 13.046 1.00 79.12 184 GLY A N 1
ATOM 1455 C CA . GLY A 1 184 ? 6.917 1.828 12.381 1.00 79.12 184 GLY A CA 1
ATOM 1456 C C . GLY A 1 184 ? 6.719 1.924 10.864 1.00 79.12 184 GLY A C 1
ATOM 1457 O O . GLY A 1 184 ? 7.695 2.032 10.122 1.00 79.12 184 GLY A O 1
ATOM 1458 N N . TRP A 1 185 ? 5.475 1.832 10.382 1.00 74.38 185 TRP A N 1
ATOM 1459 C CA . TRP A 1 185 ? 5.153 1.816 8.951 1.00 74.38 185 TRP A CA 1
ATOM 1460 C C . TRP A 1 185 ? 4.590 3.157 8.477 1.00 74.38 185 TRP A C 1
ATOM 1462 O O . TRP A 1 185 ? 3.805 3.802 9.168 1.00 74.38 185 TRP A O 1
ATOM 1472 N N . SER A 1 186 ? 4.935 3.559 7.250 1.00 61.50 186 SER A N 1
ATOM 1473 C CA . SER A 1 186 ? 4.381 4.767 6.619 1.00 61.50 186 SER A CA 1
ATOM 1474 C C . SER A 1 186 ? 2.904 4.611 6.236 1.00 61.50 186 SER A C 1
ATOM 1476 O O . SER A 1 186 ? 2.168 5.602 6.197 1.00 61.50 186 SER A O 1
ATOM 1478 N N . SER A 1 187 ? 2.444 3.378 5.995 1.00 56.09 187 SER A N 1
ATOM 1479 C CA . SER A 1 187 ? 1.045 3.032 5.732 1.00 56.09 187 SER A CA 1
ATOM 1480 C C . SER A 1 187 ? 0.660 1.674 6.335 1.00 56.09 187 SER A C 1
ATOM 1482 O O . SER A 1 187 ? 1.525 0.822 6.529 1.00 56.09 187 SER A O 1
ATOM 1484 N N . ILE A 1 188 ? -0.622 1.479 6.667 1.00 72.44 188 ILE A N 1
ATOM 1485 C CA . ILE A 1 188 ? -1.128 0.228 7.251 1.00 72.44 188 ILE A CA 1
ATOM 1486 C C . ILE A 1 188 ? -2.624 0.037 6.976 1.00 72.44 188 ILE A C 1
ATOM 1488 O O . ILE A 1 188 ? -3.427 0.951 7.176 1.00 72.44 188 ILE A O 1
ATOM 1492 N N . GLN A 1 189 ? -2.998 -1.201 6.641 1.00 73.75 189 GLN A N 1
ATOM 1493 C CA . GLN A 1 189 ? -4.382 -1.661 6.505 1.00 73.75 189 GLN A CA 1
ATOM 1494 C C . GLN A 1 189 ? -5.089 -1.729 7.873 1.00 73.75 189 GLN A C 1
ATOM 1496 O O . GLN A 1 189 ? -5.279 -2.795 8.458 1.00 73.75 189 GLN A O 1
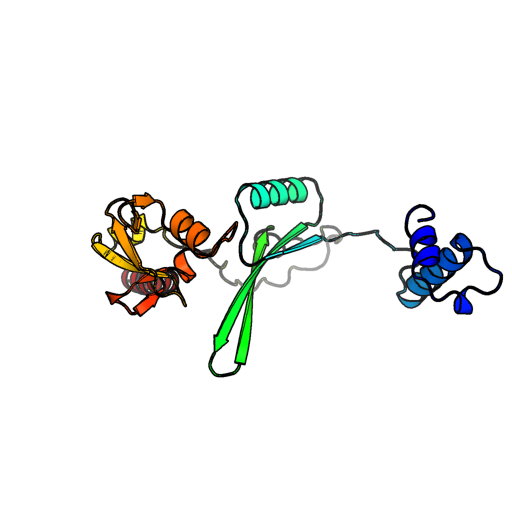ATOM 1501 N N . THR A 1 190 ? -5.501 -0.571 8.387 1.00 81.88 190 THR A N 1
ATOM 1502 C CA . THR A 1 190 ? -5.995 -0.362 9.760 1.00 81.88 190 THR A CA 1
ATOM 1503 C C . THR A 1 190 ? -7.005 -1.419 10.230 1.00 81.88 190 THR A C 1
ATOM 1505 O O . THR A 1 190 ? -6.830 -2.013 11.285 1.00 81.88 190 THR A O 1
ATOM 1508 N N . TYR A 1 191 ? -8.036 -1.722 9.435 1.00 82.88 191 TYR A N 1
ATOM 1509 C CA . TYR A 1 191 ? -9.105 -2.652 9.832 1.00 82.88 191 TYR A CA 1
ATOM 1510 C C . TYR A 1 191 ? -8.677 -4.127 9.865 1.00 82.88 191 TYR A C 1
ATOM 1512 O O . TYR A 1 191 ? -9.343 -4.942 10.499 1.00 82.88 191 TYR A O 1
ATOM 1520 N N . VAL A 1 192 ? -7.614 -4.494 9.147 1.00 80.19 192 VAL A N 1
ATOM 1521 C CA . VAL A 1 192 ? -7.076 -5.864 9.141 1.00 80.19 192 VAL A CA 1
ATOM 1522 C C . VAL A 1 192 ? -6.189 -6.091 10.362 1.00 80.19 192 VAL A C 1
ATOM 1524 O O . VAL A 1 192 ? -6.211 -7.178 10.934 1.00 80.19 192 VAL A O 1
ATOM 1527 N N . PHE A 1 193 ? -5.441 -5.060 10.758 1.00 83.31 193 PHE A N 1
ATOM 1528 C CA . PHE A 1 193 ? -4.495 -5.099 11.873 1.00 83.31 193 PHE A CA 1
ATOM 1529 C C . PHE A 1 193 ? -5.113 -4.710 13.224 1.00 83.31 193 PHE A C 1
ATOM 1531 O O . PHE A 1 193 ? -4.467 -4.895 14.249 1.00 83.31 193 PHE A O 1
ATOM 1538 N N . ALA A 1 194 ? -6.353 -4.219 13.230 1.00 88.00 194 ALA A N 1
ATOM 1539 C CA . ALA A 1 194 ? -7.151 -3.978 14.427 1.00 88.00 194 ALA A CA 1
ATOM 1540 C C . ALA A 1 194 ? -8.027 -5.199 14.743 1.00 88.00 194 ALA A C 1
ATOM 1542 O O . ALA A 1 194 ? -8.968 -5.504 13.998 1.00 88.00 194 ALA A O 1
ATOM 1543 N N . ILE A 1 195 ? -7.723 -5.885 15.842 1.00 91.06 195 ILE A N 1
ATOM 1544 C CA . ILE A 1 195 ? -8.465 -7.038 16.353 1.00 91.06 195 ILE A CA 1
ATOM 1545 C C . ILE A 1 195 ? -9.369 -6.573 17.488 1.00 91.06 195 ILE A C 1
ATOM 1547 O O . ILE A 1 195 ? -8.914 -5.991 18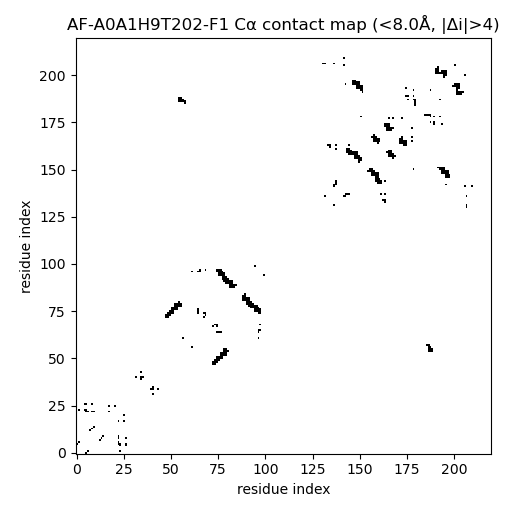.460 1.00 91.06 195 ILE A O 1
ATOM 1551 N N . HIS A 1 196 ? -10.668 -6.811 17.370 1.00 92.75 196 HIS A N 1
ATOM 1552 C CA . HIS A 1 196 ? -11.610 -6.484 18.429 1.00 92.75 196 HIS A CA 1
ATOM 1553 C C . HIS A 1 196 ? -11.618 -7.602 19.478 1.00 92.75 196 HIS A C 1
ATOM 1555 O O . HIS A 1 196 ? -12.153 -8.685 19.206 1.00 92.75 196 HIS A O 1
ATOM 1561 N N . GLN A 1 197 ? -11.067 -7.321 20.664 1.00 90.56 197 GLN A N 1
ATOM 1562 C CA . GLN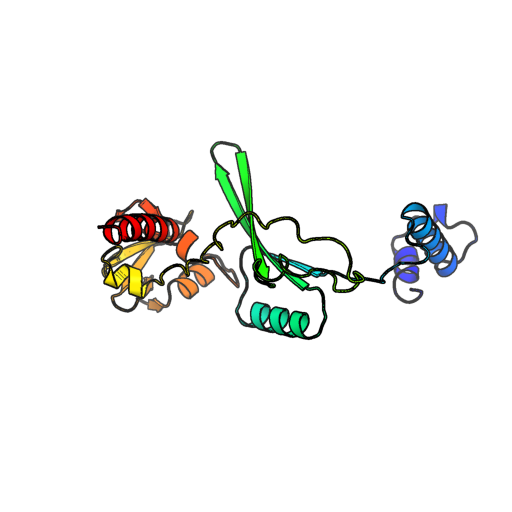 A 1 197 ? -10.801 -8.299 21.726 1.00 90.56 197 GLN A CA 1
ATOM 1563 C C . GLN A 1 197 ? -12.052 -9.095 22.114 1.00 90.56 197 GLN A C 1
ATOM 1565 O O . GLN A 1 197 ? -12.022 -10.324 22.140 1.00 90.56 197 GLN A O 1
ATOM 1570 N N . ALA A 1 198 ? -13.195 -8.428 22.315 1.00 88.75 198 ALA A N 1
ATOM 1571 C CA . ALA A 1 198 ? -14.422 -9.105 22.745 1.00 88.75 198 ALA A CA 1
ATOM 1572 C C . ALA A 1 198 ? -14.976 -10.094 21.701 1.00 88.75 198 ALA A C 1
ATOM 1574 O O . ALA A 1 198 ? -15.656 -11.056 22.054 1.00 88.75 198 ALA A O 1
ATOM 1575 N N . SER A 1 199 ? -14.695 -9.871 20.413 1.00 86.44 199 SER A N 1
ATOM 1576 C CA . SER A 1 199 ? -15.134 -10.763 19.330 1.00 86.44 199 SER A CA 1
ATOM 1577 C C . SER A 1 199 ? -14.061 -11.741 18.846 1.00 86.44 199 SER A C 1
ATOM 1579 O O . SER A 1 199 ? -14.390 -12.683 18.125 1.00 86.44 199 SER A O 1
ATOM 1581 N N . GLY A 1 200 ? -12.787 -11.489 19.165 1.00 86.06 200 GLY A N 1
ATOM 1582 C CA . GLY A 1 200 ? -11.627 -12.184 18.597 1.00 86.06 200 GLY A CA 1
ATOM 1583 C C . GLY A 1 200 ? -11.457 -12.010 17.079 1.00 86.06 200 GLY A C 1
ATOM 1584 O O . GLY A 1 200 ? -10.677 -12.729 16.457 1.00 86.06 200 GLY A O 1
ATOM 1585 N N . LYS A 1 201 ? -12.206 -11.099 16.446 1.00 88.38 201 LYS A N 1
ATOM 1586 C CA . LYS A 1 201 ? -12.213 -10.877 14.993 1.00 88.38 201 LYS A CA 1
ATOM 1587 C C . LYS A 1 201 ? -11.559 -9.549 14.645 1.00 88.38 201 LYS A C 1
ATOM 1589 O O . LYS A 1 201 ? -11.666 -8.578 15.388 1.00 88.38 201 LYS A O 1
ATOM 1594 N N . SER A 1 202 ? -10.947 -9.474 13.463 1.00 87.94 202 SER A N 1
ATOM 1595 C CA . SER A 1 202 ? -10.516 -8.183 12.923 1.00 87.94 202 SER A CA 1
ATOM 1596 C C . SER A 1 202 ? -11.719 -7.302 12.604 1.00 87.94 202 SER A C 1
ATOM 1598 O O . SER A 1 202 ? -12.784 -7.798 12.217 1.00 87.94 202 SER A O 1
ATOM 1600 N N . LEU A 1 203 ? -11.549 -5.983 12.685 1.00 83.62 203 LEU A N 1
ATOM 1601 C CA . LEU A 1 203 ? -12.600 -5.052 12.271 1.00 83.62 203 LEU A CA 1
ATOM 1602 C C . LEU A 1 203 ? -12.983 -5.254 10.794 1.00 83.62 203 LEU A C 1
ATOM 1604 O O . LEU A 1 203 ? -14.133 -5.051 10.417 1.00 83.62 203 LEU A O 1
ATOM 1608 N N . SER A 1 204 ? -12.047 -5.709 9.954 1.00 79.31 204 SER A N 1
ATOM 1609 C CA . SER A 1 204 ? -12.317 -6.113 8.569 1.00 79.31 204 SER A CA 1
ATOM 1610 C C . SER A 1 204 ? -13.295 -7.295 8.486 1.00 79.31 204 SER A C 1
ATOM 1612 O O . SER A 1 204 ? -14.243 -7.259 7.699 1.00 79.31 204 SER A O 1
ATOM 1614 N N . ALA A 1 205 ? -13.128 -8.314 9.335 1.00 80.19 205 ALA A N 1
ATOM 1615 C CA . ALA A 1 205 ? -14.061 -9.437 9.406 1.00 80.19 205 ALA A CA 1
ATOM 1616 C C . ALA A 1 205 ? -15.434 -9.000 9.940 1.00 80.19 205 ALA A C 1
ATOM 1618 O O . ALA A 1 205 ? -16.449 -9.348 9.345 1.00 80.19 205 ALA A O 1
ATOM 1619 N N . ILE A 1 206 ? -15.472 -8.164 10.984 1.00 83.12 206 ILE A N 1
ATOM 1620 C CA . ILE A 1 206 ? -16.723 -7.619 11.538 1.00 83.12 206 ILE A CA 1
ATOM 1621 C C . ILE A 1 206 ? -17.506 -6.835 10.475 1.00 83.12 206 ILE A C 1
ATOM 1623 O O . ILE A 1 206 ? -18.717 -7.007 10.353 1.00 83.12 206 ILE A O 1
ATOM 1627 N N . ARG A 1 207 ? -16.822 -6.019 9.657 1.00 81.56 207 ARG A N 1
ATOM 1628 C CA . ARG A 1 207 ? -17.439 -5.297 8.529 1.00 81.56 207 ARG A CA 1
ATOM 1629 C C . ARG A 1 207 ? -18.120 -6.246 7.553 1.00 81.56 207 ARG A C 1
ATOM 1631 O O . ARG A 1 207 ? -19.236 -5.966 7.124 1.00 81.56 207 ARG A O 1
ATOM 1638 N N . ARG A 1 208 ? -17.442 -7.333 7.179 1.00 76.06 208 ARG A N 1
ATOM 1639 C CA . ARG A 1 208 ? -17.976 -8.318 6.234 1.00 76.06 208 ARG A CA 1
ATOM 1640 C C . ARG A 1 208 ? -19.202 -9.020 6.811 1.00 76.06 208 ARG A C 1
ATOM 1642 O O . ARG A 1 208 ? -20.235 -9.012 6.153 1.00 76.06 208 ARG A O 1
ATOM 1649 N N . ASP A 1 209 ? -19.111 -9.508 8.046 1.00 79.75 209 ASP A N 1
ATOM 1650 C CA . ASP A 1 209 ? -20.211 -10.206 8.722 1.00 79.75 209 ASP A CA 1
ATOM 1651 C C . ASP A 1 209 ? -21.463 -9.319 8.837 1.00 79.75 209 ASP A C 1
ATOM 1653 O O . ASP A 1 209 ? -22.584 -9.779 8.628 1.00 79.75 209 ASP A O 1
ATOM 1657 N N . TYR A 1 210 ? -21.289 -8.032 9.152 1.00 76.81 210 TYR A N 1
ATOM 1658 C CA . TYR A 1 210 ? -22.412 -7.096 9.247 1.00 76.81 210 TYR A CA 1
ATOM 1659 C C . TYR A 1 210 ? -23.013 -6.749 7.888 1.00 76.81 210 TYR A C 1
ATOM 1661 O O . TYR A 1 210 ? -24.233 -6.685 7.767 1.00 76.81 210 TYR A O 1
ATOM 1669 N N . MET A 1 211 ? -22.186 -6.553 6.859 1.00 72.19 211 MET A N 1
ATOM 1670 C CA . MET A 1 211 ? -22.711 -6.295 5.520 1.00 72.19 211 MET A CA 1
ATOM 1671 C C . MET A 1 211 ? -23.444 -7.503 4.940 1.00 72.19 211 MET A C 1
ATOM 1673 O O . MET A 1 211 ? -24.401 -7.307 4.204 1.00 72.19 211 MET A O 1
ATOM 1677 N N . GLU A 1 212 ? -23.020 -8.729 5.255 1.00 70.12 212 GLU A N 1
ATOM 1678 C CA . GLU A 1 212 ? -23.745 -9.947 4.873 1.00 70.12 212 GLU A CA 1
ATOM 1679 C C . GLU A 1 212 ? -25.125 -10.012 5.542 1.00 70.12 212 GLU A C 1
ATOM 1681 O O . GLU A 1 212 ? -26.110 -10.270 4.861 1.00 70.12 212 GLU A O 1
ATOM 1686 N N . ARG A 1 213 ? -25.227 -9.660 6.830 1.00 65.62 213 ARG A N 1
ATOM 1687 C CA . ARG A 1 213 ? -26.507 -9.635 7.564 1.00 65.62 213 ARG A CA 1
ATOM 1688 C C . ARG A 1 213 ? -27.474 -8.541 7.102 1.00 65.62 213 ARG A C 1
ATOM 1690 O O . ARG A 1 213 ? -28.677 -8.776 7.056 1.00 65.62 213 ARG A O 1
ATOM 1697 N N . ASP A 1 214 ? -26.970 -7.355 6.766 1.00 58.84 214 ASP A N 1
ATOM 1698 C CA . ASP A 1 214 ? -27.794 -6.233 6.282 1.00 58.84 214 ASP A CA 1
ATOM 1699 C C . ASP A 1 214 ? -28.405 -6.520 4.894 1.00 58.84 214 ASP A C 1
ATOM 1701 O O . ASP A 1 214 ? -29.483 -6.035 4.558 1.00 58.84 214 ASP A O 1
ATOM 1705 N N . LEU A 1 215 ? -27.752 -7.369 4.092 1.00 52.50 215 LEU A N 1
ATOM 1706 C CA . LEU A 1 215 ? -28.267 -7.807 2.791 1.00 52.50 215 LEU A CA 1
ATOM 1707 C C . LEU A 1 215 ? -29.436 -8.785 2.905 1.00 52.50 215 LEU A C 1
ATOM 1709 O O . LEU A 1 215 ? -30.306 -8.760 2.036 1.00 52.50 215 LEU A O 1
ATOM 1713 N N . ASP A 1 216 ? -29.468 -9.605 3.955 1.00 47.16 216 ASP A N 1
ATOM 1714 C CA . ASP A 1 216 ? -30.569 -10.542 4.191 1.00 47.16 216 ASP A CA 1
ATOM 1715 C C . ASP A 1 216 ? -31.834 -9.799 4.666 1.00 47.16 216 ASP A C 1
ATOM 1717 O O . ASP A 1 216 ? -32.938 -10.116 4.228 1.00 47.16 216 ASP A O 1
ATOM 1721 N N . LEU A 1 217 ? -31.685 -8.737 5.469 1.00 46.75 217 LEU A N 1
ATOM 1722 C CA . LEU A 1 217 ? -32.801 -7.938 6.007 1.00 46.75 217 LEU A CA 1
ATOM 1723 C C . LEU A 1 217 ? -33.428 -6.956 4.999 1.00 46.75 217 LEU A C 1
ATOM 1725 O O . LEU A 1 217 ? -34.528 -6.463 5.226 1.00 46.75 217 LEU A O 1
ATOM 1729 N N . GLY A 1 218 ? -32.745 -6.658 3.891 1.00 40.91 218 GLY A N 1
ATOM 1730 C CA . GLY A 1 218 ? -33.252 -5.801 2.811 1.00 40.91 218 GLY A CA 1
ATOM 1731 C C . GLY A 1 218 ? -33.986 -6.552 1.694 1.00 40.91 218 GLY A C 1
ATOM 1732 O O . GLY A 1 218 ? -34.224 -5.967 0.635 1.00 40.91 218 GLY A O 1
ATOM 1733 N N . SER A 1 219 ? -34.265 -7.845 1.891 1.00 38.06 219 SER A N 1
ATOM 1734 C CA . SER A 1 219 ? -34.845 -8.743 0.883 1.00 38.06 219 SER A CA 1
ATOM 1735 C C . SER A 1 219 ? -36.247 -9.279 1.218 1.00 38.06 219 SER A C 1
ATOM 1737 O O . SER A 1 219 ? -36.753 -10.124 0.478 1.00 38.06 219 SER A O 1
ATOM 1739 N N . GLU A 1 220 ? -36.893 -8.741 2.260 1.00 32.97 220 GLU A N 1
ATOM 1740 C CA . GLU A 1 220 ? -38.320 -8.948 2.574 1.00 32.97 220 GLU A CA 1
ATOM 1741 C C . GLU A 1 220 ? -39.196 -7.754 2.163 1.00 32.97 220 GLU A C 1
ATOM 1743 O O . GLU A 1 220 ? -38.790 -6.591 2.400 1.00 32.97 220 GLU A O 1
#

Foldseek 3Di:
DCVPQLVVCVVPNPVVQCPPHRSVVSSVVVVCVVCVVVVNNVPPPVADAAEAEEQDDDPVVVVVQQVCVVVPHRYWYKHWDWDDDPNDIDTDIDIDPPHPPPVVPPPPPPDDPDDDDDPPPPDDDPPPDDQDDQLVCCVVVLDHFQWWWDFPPDRFIWTQHNVQWTQGPNDTDHLFVVNCVVVVHPGDPSQCRTQGVVVRHGNVVSSVVVVVVVVVVVPD